Protein AF-A0A9P7C258-F1 (afdb_monomer)

Structure (mmCIF, N/CA/C/O backbone):
data_AF-A0A9P7C258-F1
#
_entry.id   AF-A0A9P7C258-F1
#
loop_
_atom_site.group_PDB
_atom_site.id
_atom_site.type_symbol
_atom_site.label_atom_id
_atom_site.label_alt_id
_atom_site.label_comp_id
_atom_site.label_asym_id
_atom_site.label_entity_id
_atom_site.label_seq_id
_atom_site.pdbx_PDB_ins_code
_atom_site.Cartn_x
_atom_site.Cartn_y
_atom_sit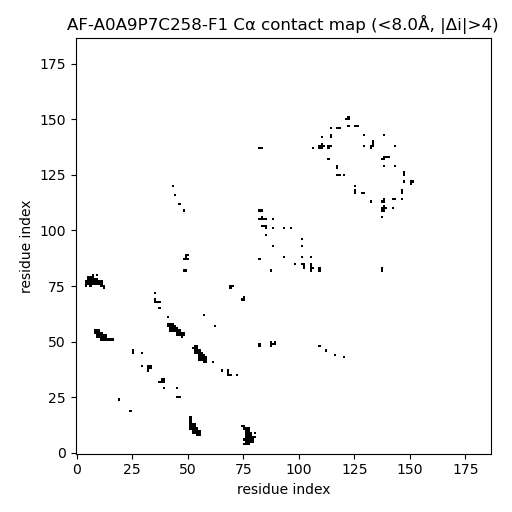e.Cartn_z
_atom_site.occupancy
_atom_site.B_iso_or_equiv
_atom_site.auth_seq_id
_atom_site.auth_comp_id
_atom_site.auth_asym_id
_atom_site.auth_atom_id
_atom_site.pdbx_PDB_model_num
ATOM 1 N N . MET A 1 1 ? -34.837 -8.903 4.091 1.00 41.34 1 MET A N 1
ATOM 2 C CA . MET A 1 1 ? -33.554 -8.199 3.854 1.00 41.34 1 MET A CA 1
ATOM 3 C C . MET A 1 1 ? -32.425 -9.064 4.405 1.00 41.34 1 MET A C 1
ATOM 5 O O . MET A 1 1 ? -32.612 -9.627 5.475 1.00 41.34 1 MET A O 1
ATOM 9 N N . LYS A 1 2 ? -31.303 -9.215 3.689 1.00 29.25 2 LYS A N 1
ATOM 10 C CA . LYS A 1 2 ? -30.081 -9.884 4.178 1.00 29.25 2 LYS A CA 1
ATOM 11 C C . LYS A 1 2 ? -28.865 -9.058 3.723 1.00 29.25 2 LYS A C 1
ATOM 13 O O . LYS A 1 2 ? -28.801 -8.768 2.530 1.00 29.25 2 LYS A O 1
ATOM 18 N N . PRO A 1 3 ? -27.959 -8.638 4.620 1.00 46.78 3 PRO A N 1
ATOM 19 C CA . PRO A 1 3 ? -26.775 -7.860 4.258 1.00 46.78 3 PRO A CA 1
ATOM 20 C C . PRO A 1 3 ? -25.553 -8.755 3.984 1.00 46.78 3 PRO A C 1
ATOM 22 O O . PRO A 1 3 ? -25.492 -9.879 4.476 1.00 46.78 3 PRO A O 1
ATOM 25 N N . GLY A 1 4 ? -24.540 -8.198 3.308 1.00 35.03 4 GLY A N 1
ATOM 26 C CA . GLY A 1 4 ? -23.136 -8.557 3.561 1.00 35.03 4 GLY A CA 1
ATOM 27 C C . GLY A 1 4 ? -22.331 -9.188 2.419 1.00 35.03 4 GLY A C 1
ATOM 28 O O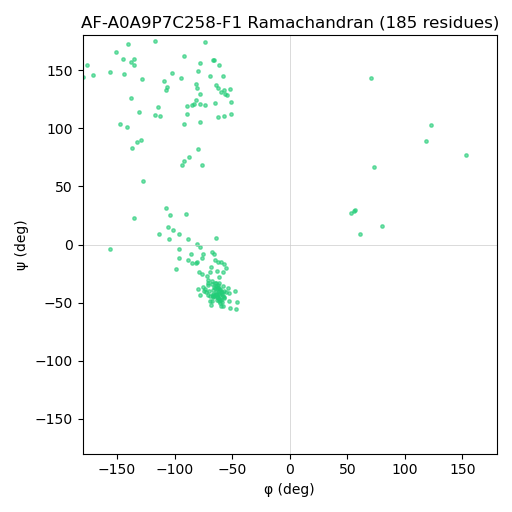 . GLY A 1 4 ? -22.216 -10.407 2.365 1.00 35.03 4 GLY A O 1
ATOM 29 N N . LEU A 1 5 ? -21.683 -8.345 1.601 1.00 24.47 5 LEU A N 1
ATOM 30 C CA . LEU A 1 5 ? -20.220 -8.303 1.360 1.00 24.47 5 LEU A CA 1
ATOM 31 C C . LEU A 1 5 ? -19.891 -7.038 0.519 1.00 24.47 5 LEU A C 1
ATOM 33 O O . LEU A 1 5 ? -20.735 -6.636 -0.278 1.00 24.47 5 LEU A O 1
ATOM 37 N N . LYS A 1 6 ? -18.736 -6.367 0.702 1.00 27.06 6 LYS A N 1
ATOM 38 C CA . LYS A 1 6 ? -18.383 -5.098 -0.007 1.00 27.06 6 LYS A CA 1
ATOM 39 C C . LYS A 1 6 ? -16.881 -4.983 -0.360 1.00 27.06 6 LYS A C 1
ATOM 41 O O . LYS A 1 6 ? -16.093 -5.381 0.479 1.00 27.06 6 LYS A O 1
ATOM 46 N N . ALA A 1 7 ? -16.452 -4.355 -1.475 1.00 23.59 7 ALA A N 1
ATOM 47 C CA . ALA A 1 7 ? -15.321 -4.796 -2.333 1.00 23.59 7 ALA A CA 1
ATOM 48 C C . ALA A 1 7 ? -14.112 -3.868 -2.747 1.00 23.59 7 ALA A C 1
ATOM 50 O O . ALA A 1 7 ? -13.756 -3.814 -3.932 1.00 23.59 7 ALA A O 1
ATOM 51 N N . PHE A 1 8 ? -13.369 -3.228 -1.825 1.00 28.09 8 PHE A N 1
ATOM 52 C CA . PHE A 1 8 ? -12.263 -2.302 -2.176 1.00 28.09 8 PHE A CA 1
ATOM 53 C C . PHE A 1 8 ? -11.015 -3.010 -2.676 1.00 28.09 8 PHE A C 1
ATOM 55 O O . PHE A 1 8 ? -10.789 -4.214 -2.554 1.00 28.09 8 PHE A O 1
ATOM 62 N N . MET A 1 9 ? -10.111 -2.138 -3.093 1.00 35.69 9 MET A N 1
ATOM 63 C CA . MET A 1 9 ? -8.689 -2.378 -3.198 1.00 35.69 9 MET A CA 1
ATOM 64 C C . MET A 1 9 ? -7.987 -2.340 -1.826 1.00 35.69 9 MET A C 1
ATOM 66 O O . MET A 1 9 ? -7.157 -1.474 -1.576 1.00 35.69 9 MET A O 1
ATOM 70 N N . ASN A 1 10 ? -8.259 -3.319 -0.962 1.00 29.16 10 ASN A N 1
ATOM 71 C CA . ASN A 1 10 ? -7.256 -3.808 -0.010 1.00 29.16 10 ASN A CA 1
ATOM 72 C C . ASN A 1 10 ? -7.508 -5.306 0.213 1.00 29.16 10 ASN A C 1
ATOM 74 O O . ASN A 1 10 ? -8.522 -5.707 0.784 1.00 29.16 10 ASN A O 1
ATOM 78 N N . TYR A 1 11 ? -6.675 -6.144 -0.407 1.00 37.19 11 TYR A N 1
ATOM 79 C CA . TYR A 1 11 ? -7.088 -7.483 -0.832 1.00 37.19 11 TYR A CA 1
ATOM 80 C C . TYR A 1 11 ? -6.852 -8.614 0.170 1.00 37.19 11 TYR A C 1
ATOM 82 O O . TYR A 1 11 ? -6.006 -9.482 -0.036 1.00 37.19 11 TYR A O 1
ATOM 90 N N . GLY A 1 12 ? -7.658 -8.610 1.235 1.00 28.81 12 GLY A N 1
ATOM 91 C CA . GLY A 1 12 ? -7.683 -9.616 2.296 1.00 28.81 12 GLY A CA 1
ATOM 92 C C . GLY A 1 12 ? -7.792 -11.068 1.822 1.00 28.81 12 GLY A C 1
ATOM 93 O O . GLY A 1 12 ? -8.848 -11.506 1.377 1.00 28.81 12 GLY A O 1
ATOM 94 N N . ILE A 1 13 ? -6.725 -11.847 2.027 1.00 32.03 13 ILE A N 1
ATOM 95 C CA . ILE A 1 13 ? -6.804 -13.306 2.149 1.00 32.03 13 ILE A CA 1
ATOM 96 C C . ILE A 1 13 ? -6.397 -13.670 3.575 1.00 32.03 13 ILE A C 1
ATOM 98 O O . ILE A 1 13 ? -5.252 -13.455 3.976 1.00 32.03 13 ILE A O 1
ATOM 102 N N . GLU A 1 14 ? -7.325 -14.279 4.310 1.00 31.50 14 GLU A N 1
ATOM 103 C CA . GLU A 1 14 ? -7.074 -14.840 5.633 1.00 31.50 14 GLU A CA 1
ATOM 104 C C . GLU A 1 14 ? -6.036 -15.973 5.540 1.00 31.50 14 GLU A C 1
ATOM 106 O O . GLU A 1 14 ? -6.296 -17.062 5.020 1.00 31.50 14 GLU A O 1
ATOM 111 N N . LEU A 1 15 ? -4.835 -15.723 6.066 1.00 34.19 15 LEU A N 1
ATOM 112 C CA . LEU A 1 15 ? -3.828 -16.748 6.321 1.00 34.19 15 LEU A CA 1
ATOM 113 C C . LEU A 1 15 ? -3.643 -16.889 7.831 1.00 34.19 15 LEU A C 1
ATOM 115 O O . LEU A 1 15 ? -3.078 -16.005 8.472 1.00 34.19 15 LEU A O 1
ATOM 119 N N . LYS A 1 16 ? -4.083 -18.029 8.383 1.00 31.02 16 LYS A N 1
ATOM 120 C CA . LYS A 1 16 ? -3.908 -18.375 9.803 1.00 31.02 16 LYS A CA 1
ATOM 121 C C . LYS A 1 16 ? -2.449 -18.206 10.233 1.00 31.02 16 LYS A C 1
ATOM 123 O O . LYS A 1 16 ? -1.542 -18.817 9.659 1.00 31.02 16 LYS A O 1
ATOM 128 N N . ASN A 1 17 ? -2.241 -17.370 11.245 1.00 36.88 17 ASN A N 1
ATOM 129 C CA . ASN A 1 17 ? -0.932 -16.831 11.577 1.00 36.88 17 ASN A CA 1
ATOM 130 C C . ASN A 1 17 ? -0.143 -17.750 12.531 1.00 36.88 17 ASN A C 1
ATOM 132 O O . ASN A 1 17 ? -0.006 -17.480 13.719 1.00 36.88 17 ASN A O 1
ATOM 136 N N . ASN A 1 18 ? 0.397 -18.852 12.002 1.00 34.56 18 ASN A N 1
ATOM 137 C CA . ASN A 1 18 ? 1.236 -19.788 12.764 1.00 34.56 18 ASN A CA 1
ATOM 138 C C . ASN A 1 18 ? 2.735 -19.449 12.623 1.00 34.56 18 ASN A C 1
ATOM 140 O O . ASN A 1 18 ? 3.478 -20.201 11.987 1.00 34.56 18 ASN A O 1
ATOM 144 N N . GLY A 1 19 ? 3.175 -18.318 13.188 1.00 40.19 19 GLY A N 1
ATOM 145 C CA . GLY A 1 19 ? 4.589 -18.038 13.501 1.00 40.19 19 GLY A CA 1
ATOM 146 C C . GLY A 1 19 ? 5.603 -18.105 12.346 1.00 40.19 19 GLY A C 1
ATOM 147 O O . GLY A 1 19 ? 6.760 -18.459 12.571 1.00 40.19 19 GLY A O 1
ATOM 148 N N . ARG A 1 20 ? 5.205 -17.816 11.098 1.00 47.31 20 ARG A N 1
ATOM 149 C CA . ARG A 1 20 ? 6.116 -17.858 9.933 1.00 47.31 20 ARG A CA 1
ATOM 150 C C . ARG A 1 20 ? 6.698 -16.470 9.635 1.00 47.31 20 ARG A C 1
ATOM 152 O O . ARG A 1 20 ? 5.966 -15.490 9.712 1.00 47.31 20 ARG A O 1
ATOM 159 N N . PRO A 1 21 ? 7.973 -16.361 9.213 1.00 58.31 21 PRO A N 1
ATOM 160 C CA . PRO A 1 21 ? 8.552 -15.075 8.834 1.00 58.31 21 PRO A CA 1
ATOM 161 C C . PRO A 1 21 ? 7.850 -14.487 7.599 1.00 58.31 21 PRO A C 1
ATOM 163 O O . PRO A 1 21 ? 7.615 -15.194 6.613 1.00 58.31 21 PRO A O 1
ATOM 166 N N . LEU A 1 22 ? 7.582 -13.178 7.644 1.00 64.81 22 LEU A N 1
ATOM 167 C CA . LEU A 1 22 ? 6.779 -12.406 6.681 1.00 64.81 22 LEU A CA 1
ATOM 168 C C . LEU A 1 22 ? 7.134 -12.672 5.205 1.00 64.81 22 LEU A C 1
ATOM 170 O O . LEU A 1 22 ? 6.252 -12.821 4.359 1.00 64.81 22 LEU A O 1
ATOM 174 N N . GLN A 1 23 ? 8.423 -12.818 4.890 1.00 66.56 23 GLN A N 1
ATOM 175 C CA . GLN A 1 23 ? 8.902 -13.110 3.535 1.00 66.56 23 GLN A CA 1
ATOM 176 C C . GLN A 1 23 ? 8.351 -14.438 2.978 1.00 66.56 23 GLN A C 1
ATOM 178 O O . GLN A 1 23 ? 7.976 -14.505 1.807 1.00 66.56 23 GLN A O 1
ATOM 183 N N . LYS A 1 24 ? 8.230 -15.486 3.810 1.00 68.50 24 LYS A N 1
ATOM 184 C CA . LYS A 1 24 ? 7.642 -16.775 3.397 1.00 68.50 24 LYS A CA 1
ATOM 185 C C . LYS A 1 24 ? 6.142 -16.640 3.109 1.00 68.50 24 LYS A C 1
ATOM 187 O O . LYS A 1 24 ? 5.639 -17.328 2.224 1.00 68.50 24 LYS A O 1
ATOM 192 N N . MET A 1 25 ? 5.442 -15.740 3.806 1.00 70.94 25 MET A N 1
ATOM 193 C CA . MET A 1 25 ? 4.029 -15.443 3.545 1.00 70.94 25 MET A CA 1
ATOM 194 C C . MET A 1 25 ? 3.851 -14.682 2.226 1.00 70.94 25 MET A C 1
ATOM 196 O O . MET A 1 25 ? 2.989 -15.045 1.435 1.00 70.94 25 MET A O 1
ATOM 200 N N . ILE A 1 26 ? 4.689 -13.680 1.931 1.00 78.69 26 ILE A N 1
ATOM 201 C CA . ILE A 1 26 ? 4.666 -12.957 0.642 1.00 78.69 26 ILE A CA 1
ATOM 202 C C . ILE A 1 26 ? 4.858 -13.922 -0.543 1.00 78.69 26 ILE A C 1
ATOM 204 O O . ILE A 1 26 ? 4.102 -13.859 -1.514 1.00 78.69 26 ILE A O 1
ATOM 208 N N . VAL A 1 27 ? 5.831 -14.836 -0.455 1.00 82.56 27 VAL A N 1
ATOM 209 C CA . VAL A 1 27 ? 6.103 -15.836 -1.506 1.00 82.56 27 VAL A CA 1
ATOM 210 C C . VAL A 1 27 ? 4.916 -16.784 -1.704 1.00 82.56 27 VAL A C 1
ATOM 212 O O . VAL A 1 27 ? 4.479 -16.991 -2.836 1.00 82.56 27 VAL A O 1
ATOM 215 N N . GLU A 1 28 ? 4.355 -17.327 -0.621 1.00 82.94 28 GLU A N 1
ATOM 216 C CA . GLU A 1 28 ? 3.189 -18.219 -0.689 1.00 82.94 28 GLU A CA 1
ATOM 217 C C . GLU A 1 28 ? 1.933 -17.496 -1.209 1.00 82.94 28 GLU A C 1
ATOM 219 O O . GLU A 1 28 ? 1.189 -18.063 -2.007 1.00 82.94 28 GLU A O 1
ATOM 224 N N . THR A 1 29 ? 1.716 -16.230 -0.845 1.00 84.69 29 THR A N 1
ATOM 225 C CA . THR A 1 29 ? 0.599 -15.422 -1.361 1.00 84.69 29 THR A CA 1
ATOM 226 C C . THR A 1 29 ? 0.749 -15.144 -2.852 1.00 84.69 29 THR A C 1
ATOM 228 O O . THR A 1 29 ? -0.199 -15.376 -3.602 1.00 84.69 29 THR A O 1
ATOM 231 N N . ARG A 1 30 ? 1.946 -14.762 -3.329 1.00 86.62 30 ARG A N 1
ATOM 232 C CA . ARG A 1 30 ? 2.209 -14.645 -4.775 1.00 86.62 30 ARG A CA 1
ATOM 233 C C . ARG A 1 30 ? 1.957 -15.977 -5.491 1.00 86.62 30 ARG A C 1
ATOM 235 O O . ARG A 1 30 ? 1.242 -15.981 -6.486 1.00 86.62 30 ARG A O 1
ATOM 242 N N . ARG A 1 31 ? 2.423 -17.108 -4.942 1.00 86.44 31 ARG A N 1
ATOM 243 C CA . ARG A 1 31 ? 2.177 -18.459 -5.489 1.00 86.44 31 ARG A CA 1
ATOM 244 C C . ARG A 1 31 ? 0.687 -18.814 -5.564 1.00 86.44 31 ARG A C 1
ATOM 246 O O . ARG A 1 31 ? 0.253 -19.416 -6.545 1.00 86.44 31 ARG A O 1
ATOM 253 N N . ARG A 1 32 ? -0.106 -18.466 -4.545 1.00 87.06 32 ARG A N 1
ATOM 254 C CA . ARG A 1 32 ? -1.567 -18.673 -4.544 1.00 87.06 32 ARG A CA 1
ATOM 255 C C . ARG A 1 32 ? -2.251 -17.825 -5.605 1.00 87.06 32 ARG A C 1
ATOM 257 O O . ARG A 1 32 ? -3.064 -18.360 -6.347 1.00 87.06 32 ARG A O 1
ATOM 264 N N . LEU A 1 33 ? -1.873 -16.555 -5.727 1.00 86.00 33 LEU A N 1
ATOM 265 C CA . LEU A 1 33 ? -2.389 -15.660 -6.761 1.00 86.00 33 LEU A CA 1
ATOM 266 C C . LEU A 1 33 ? -2.058 -16.191 -8.170 1.00 86.00 33 LEU A C 1
ATOM 268 O O . LEU A 1 33 ? -2.963 -16.279 -8.997 1.00 86.00 33 LEU A O 1
ATOM 272 N N . SER A 1 34 ? -0.838 -16.686 -8.422 1.00 88.50 34 SER A N 1
ATOM 273 C CA . SER A 1 34 ? -0.498 -17.352 -9.696 1.00 88.50 34 SER A CA 1
ATOM 274 C C . SER A 1 34 ? -1.412 -18.549 -9.998 1.00 88.50 34 SER A C 1
ATOM 276 O O . SER A 1 34 ? -1.845 -18.723 -11.133 1.00 88.50 34 SER A O 1
ATOM 278 N N . ARG A 1 35 ? -1.758 -19.363 -8.987 1.00 88.06 35 ARG A N 1
ATOM 279 C CA . ARG A 1 35 ? -2.684 -20.508 -9.139 1.00 88.06 35 ARG A CA 1
ATOM 280 C C . ARG A 1 35 ? -4.132 -20.101 -9.429 1.00 88.06 35 ARG A C 1
ATOM 282 O O . ARG A 1 35 ? -4.887 -20.934 -9.917 1.00 88.06 35 ARG A O 1
ATOM 289 N N . LEU A 1 36 ? -4.510 -18.857 -9.141 1.00 86.19 36 LEU A N 1
ATOM 290 C CA . LEU A 1 36 ? -5.804 -18.269 -9.504 1.00 86.19 36 LEU A CA 1
ATOM 291 C C . LEU A 1 36 ? -5.788 -17.624 -10.902 1.00 86.19 36 LEU A C 1
ATOM 293 O O . LEU A 1 36 ? -6.770 -17.001 -11.292 1.00 86.19 36 LEU A O 1
ATOM 297 N N . GLY A 1 37 ? -4.683 -17.738 -11.648 1.00 87.00 37 GLY A N 1
ATOM 298 C CA . GLY A 1 37 ? -4.504 -17.075 -12.941 1.00 87.00 37 GLY A CA 1
ATOM 299 C C . GLY A 1 37 ? -4.110 -15.599 -12.834 1.00 87.00 37 GLY A C 1
ATOM 300 O O . GLY A 1 37 ? -4.226 -14.873 -13.816 1.00 87.00 37 GLY A O 1
ATOM 301 N N . VAL A 1 38 ? -3.658 -15.131 -11.663 1.00 87.44 38 VAL A N 1
ATOM 302 C CA . VAL A 1 38 ? -3.183 -13.751 -11.499 1.00 87.44 38 VAL A CA 1
ATOM 303 C C . VAL A 1 38 ? -1.728 -13.633 -11.945 1.00 87.44 38 VAL A C 1
ATOM 305 O O . VAL A 1 38 ? -0.825 -14.237 -11.359 1.00 87.44 38 VAL A O 1
ATOM 308 N N . ASP A 1 39 ? -1.495 -12.769 -12.928 1.00 84.31 39 ASP A N 1
ATOM 309 C CA . ASP A 1 39 ? -0.166 -12.400 -13.406 1.00 84.31 39 ASP A CA 1
ATOM 310 C C . ASP A 1 39 ? 0.717 -11.825 -12.284 1.00 84.31 39 ASP A C 1
ATOM 312 O O . ASP A 1 39 ? 0.528 -10.700 -11.817 1.00 84.31 39 ASP A O 1
ATOM 316 N N . SER A 1 40 ? 1.749 -12.565 -11.869 1.00 81.69 40 SER A N 1
ATOM 317 C CA . SER A 1 40 ? 2.629 -12.148 -10.763 1.00 81.69 40 SER A CA 1
ATOM 318 C C . SER A 1 40 ? 3.410 -10.858 -11.035 1.00 81.69 40 SER A C 1
ATOM 320 O O . SER A 1 40 ? 3.804 -10.176 -10.091 1.00 81.69 40 SER A O 1
ATOM 322 N N . TRP A 1 41 ? 3.606 -10.513 -12.309 1.00 83.19 41 TRP A N 1
ATOM 323 C CA . TRP A 1 41 ? 4.249 -9.283 -12.776 1.00 83.19 41 TRP A CA 1
ATOM 324 C C . TRP A 1 41 ? 3.305 -8.067 -12.786 1.00 83.19 41 TRP A C 1
ATOM 326 O O . TRP A 1 41 ? 3.777 -6.934 -12.802 1.00 83.19 41 TRP A O 1
ATOM 336 N N . ARG A 1 42 ? 1.979 -8.273 -12.709 1.00 84.62 42 ARG A N 1
ATOM 337 C CA . ARG A 1 42 ? 0.988 -7.200 -12.491 1.00 84.62 42 ARG A CA 1
ATOM 338 C C . ARG A 1 42 ? 0.876 -6.787 -11.016 1.00 84.62 42 ARG A C 1
ATOM 340 O O . ARG A 1 42 ? 0.309 -5.732 -10.729 1.00 84.62 42 ARG A O 1
ATOM 347 N N . ILE A 1 43 ? 1.413 -7.603 -10.101 1.00 86.38 43 ILE A N 1
ATOM 348 C CA . ILE A 1 43 ? 1.461 -7.351 -8.655 1.00 86.38 43 ILE A CA 1
ATOM 349 C C . ILE A 1 43 ? 2.768 -6.636 -8.302 1.00 86.38 43 ILE A C 1
ATOM 351 O O . ILE A 1 43 ? 3.835 -7.258 -8.221 1.00 86.38 43 ILE A O 1
ATOM 355 N N . LEU A 1 44 ? 2.659 -5.334 -8.052 1.00 84.69 44 LEU A N 1
ATOM 356 C CA . LEU A 1 44 ? 3.762 -4.440 -7.711 1.00 84.69 44 LEU A CA 1
ATOM 357 C C . LEU A 1 44 ? 4.332 -4.759 -6.323 1.00 84.69 44 LEU A C 1
ATOM 359 O O . LEU A 1 44 ? 5.525 -5.025 -6.204 1.00 84.69 44 LEU A O 1
ATOM 363 N N . ASP A 1 45 ? 3.482 -4.835 -5.299 1.00 84.94 45 ASP A N 1
ATOM 364 C CA . ASP A 1 45 ? 3.868 -5.223 -3.936 1.00 84.94 45 ASP A CA 1
ATOM 365 C C . ASP A 1 45 ? 2.753 -6.027 -3.245 1.00 84.94 45 ASP A C 1
ATOM 367 O O . ASP A 1 45 ? 1.594 -6.006 -3.671 1.00 84.94 45 ASP A O 1
ATOM 371 N N . VAL A 1 46 ? 3.131 -6.770 -2.202 1.00 85.44 46 VAL A N 1
ATOM 372 C CA . VAL A 1 46 ? 2.219 -7.528 -1.337 1.00 85.44 46 VAL A CA 1
ATOM 373 C C . VAL A 1 46 ? 2.565 -7.196 0.108 1.00 85.44 46 VAL A C 1
ATOM 375 O O . VAL A 1 46 ? 3.638 -7.571 0.588 1.00 85.44 46 VAL A O 1
ATOM 378 N N . CYS A 1 47 ? 1.646 -6.539 0.806 1.00 80.12 47 CYS A N 1
ATOM 379 C CA . CYS A 1 47 ? 1.783 -6.175 2.212 1.00 80.12 47 CYS A CA 1
ATOM 380 C C . CYS A 1 47 ? 0.714 -6.873 3.073 1.00 80.12 47 CYS A C 1
ATOM 382 O O . CYS A 1 47 ? -0.154 -7.580 2.562 1.00 80.12 47 CYS A O 1
ATOM 384 N N . TYR A 1 48 ? 0.800 -6.706 4.392 1.00 79.50 48 TYR A N 1
ATOM 385 C CA . TYR A 1 48 ? -0.163 -7.234 5.364 1.00 79.50 48 TYR A CA 1
ATOM 386 C C . TYR A 1 48 ? -0.512 -6.095 6.330 1.00 79.50 48 TYR A C 1
ATOM 388 O O . TYR A 1 48 ? 0.218 -5.893 7.304 1.00 79.50 48 TYR A O 1
ATOM 396 N N . PRO A 1 49 ? -1.531 -5.268 6.021 1.00 74.50 49 PRO A N 1
ATOM 397 C CA . PRO A 1 49 ? -1.801 -4.060 6.796 1.00 74.50 49 PRO A CA 1
ATOM 398 C C . PRO A 1 49 ? -2.373 -4.366 8.190 1.00 74.50 49 PRO A C 1
ATOM 400 O O . PRO A 1 49 ? -2.016 -3.685 9.151 1.00 74.50 49 PRO A O 1
ATOM 403 N N . ALA A 1 50 ? -3.181 -5.423 8.311 1.00 75.75 50 ALA A N 1
ATOM 404 C CA . ALA A 1 50 ? -3.825 -5.868 9.547 1.00 75.75 50 ALA A CA 1
ATOM 405 C C . ALA A 1 50 ? -3.824 -7.401 9.662 1.00 75.75 50 ALA A C 1
ATOM 407 O O . ALA A 1 50 ? -3.476 -8.114 8.715 1.00 75.75 50 ALA A O 1
ATOM 408 N N . HIS A 1 51 ? -4.241 -7.929 10.816 1.00 71.12 51 HIS A N 1
ATOM 409 C CA . HIS A 1 51 ? -4.390 -9.372 10.999 1.00 71.12 51 HIS A CA 1
ATOM 410 C C . HIS A 1 51 ? -5.396 -9.953 9.992 1.00 71.12 51 HIS A C 1
ATOM 412 O O . HIS A 1 51 ? -6.502 -9.446 9.845 1.00 71.12 51 HIS A O 1
ATOM 418 N N . SER A 1 52 ? -5.018 -11.038 9.306 1.00 73.88 52 SER A N 1
ATOM 419 C CA . SER A 1 52 ? -5.822 -11.688 8.251 1.00 73.88 52 SER A CA 1
ATOM 420 C C . SER A 1 52 ? -6.154 -10.823 7.022 1.00 73.88 52 SER A C 1
ATOM 422 O O . SER A 1 52 ? -6.893 -11.272 6.147 1.00 73.88 52 SER A O 1
ATOM 424 N N . VAL A 1 53 ? -5.558 -9.631 6.900 1.00 75.62 53 VAL A N 1
ATOM 425 C CA . VAL A 1 53 ? -5.663 -8.777 5.713 1.00 75.62 53 VAL A CA 1
ATOM 426 C C . VAL A 1 53 ? -4.342 -8.804 4.946 1.00 75.62 53 VAL A C 1
ATOM 428 O O . VAL A 1 53 ? -3.254 -8.694 5.509 1.00 75.62 53 VAL A O 1
ATOM 431 N N . VAL A 1 54 ? -4.454 -8.938 3.632 1.00 81.69 54 VAL A N 1
ATOM 432 C CA . VAL A 1 54 ? -3.385 -8.792 2.647 1.00 81.69 54 VAL A CA 1
ATOM 433 C C . VAL A 1 54 ? -3.672 -7.492 1.901 1.00 81.69 54 VAL A C 1
ATOM 435 O O . VAL A 1 54 ? -4.824 -7.188 1.613 1.00 81.69 54 VAL A O 1
ATOM 438 N N . GLY A 1 55 ? -2.643 -6.716 1.584 1.00 83.12 55 GLY A N 1
ATOM 439 C CA . GLY A 1 55 ? -2.737 -5.598 0.653 1.00 83.12 55 GLY A CA 1
ATOM 440 C C . GLY A 1 55 ? -2.033 -5.957 -0.646 1.00 83.12 55 GLY A C 1
ATOM 441 O O . GLY A 1 55 ? -0.919 -6.481 -0.627 1.00 83.12 55 GLY A O 1
ATOM 442 N N . LEU A 1 56 ? -2.688 -5.698 -1.780 1.00 86.25 56 LEU A N 1
ATOM 443 C CA . LEU A 1 56 ? -2.130 -5.930 -3.112 1.00 86.25 56 LEU A CA 1
ATOM 444 C C . LEU A 1 56 ? -2.008 -4.597 -3.839 1.00 86.25 56 LEU A C 1
ATOM 446 O O . LEU A 1 56 ? -3.013 -4.002 -4.226 1.00 86.25 56 LEU A O 1
ATOM 450 N N . LEU A 1 57 ? -0.773 -4.159 -4.069 1.00 85.94 57 LEU A N 1
ATOM 451 C CA . LEU A 1 57 ? -0.504 -3.026 -4.941 1.00 85.94 57 LEU A CA 1
ATOM 452 C C . LEU A 1 57 ? -0.439 -3.535 -6.385 1.00 85.94 57 LEU A C 1
ATOM 454 O O . LEU A 1 57 ? 0.382 -4.392 -6.714 1.00 85.94 57 LEU A O 1
ATOM 458 N N . VAL A 1 58 ? -1.310 -3.022 -7.254 1.00 87.12 58 VAL A N 1
ATOM 459 C CA . VAL A 1 58 ? -1.444 -3.461 -8.653 1.00 87.12 58 VAL A CA 1
ATOM 460 C C . VAL A 1 58 ? -1.619 -2.273 -9.591 1.00 87.12 58 VAL A C 1
ATOM 462 O O . VAL A 1 58 ? -2.081 -1.208 -9.184 1.00 87.12 58 VAL A O 1
ATOM 465 N N . HIS A 1 59 ? -1.291 -2.455 -10.870 1.00 79.12 59 HIS A N 1
ATOM 466 C CA . HIS A 1 59 ? -1.591 -1.445 -11.885 1.00 79.12 59 HIS A CA 1
ATOM 467 C C . HIS A 1 59 ? -3.104 -1.219 -12.024 1.00 79.12 59 HIS A C 1
ATOM 469 O O . HIS A 1 59 ? -3.866 -2.177 -12.163 1.00 79.12 59 HIS A O 1
ATOM 475 N N . LEU A 1 60 ? -3.529 0.049 -12.085 1.00 79.62 60 LEU A N 1
ATOM 476 C CA . LEU A 1 60 ? -4.940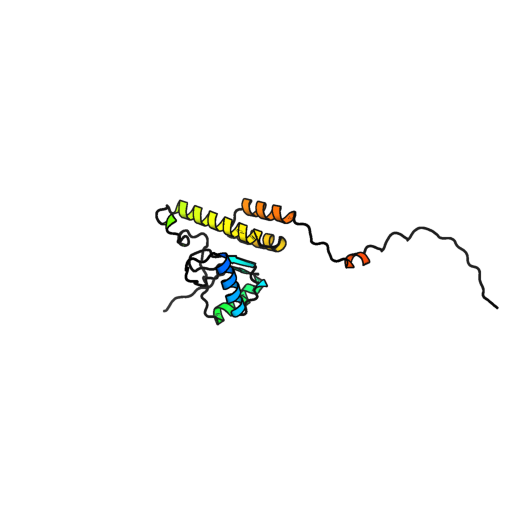 0.449 -12.182 1.00 79.62 60 LEU A CA 1
ATOM 477 C C . LEU A 1 60 ? -5.687 -0.244 -13.337 1.00 79.62 60 LEU A C 1
ATOM 479 O O . LEU A 1 60 ? -6.793 -0.737 -13.143 1.00 79.62 60 LEU A O 1
ATOM 483 N N . GLN A 1 61 ? -5.053 -0.361 -14.508 1.00 81.12 61 GLN A N 1
ATOM 484 C CA . GLN A 1 61 ? -5.608 -1.047 -15.686 1.00 81.12 61 GLN A CA 1
ATOM 485 C C . GLN A 1 61 ? -5.901 -2.540 -15.446 1.00 81.12 61 GLN A C 1
ATOM 487 O O . GLN A 1 61 ? -6.783 -3.105 -16.082 1.00 81.12 61 GLN A O 1
ATOM 492 N N . TYR A 1 62 ? -5.173 -3.186 -14.531 1.00 85.69 62 TYR A N 1
ATOM 493 C CA . TYR A 1 62 ? -5.349 -4.602 -14.206 1.00 85.69 62 TYR A CA 1
ATOM 494 C C . TYR A 1 62 ? -6.393 -4.837 -13.101 1.00 85.69 62 TYR A C 1
ATOM 496 O O . TYR A 1 62 ? -6.858 -5.966 -12.937 1.00 85.69 62 TYR A O 1
ATOM 504 N N . LYS A 1 63 ? -6.820 -3.784 -12.378 1.00 84.81 63 LYS A N 1
ATOM 505 C CA . LYS A 1 63 ? -7.844 -3.872 -11.320 1.00 84.81 63 LYS A CA 1
ATOM 506 C C . LYS A 1 63 ? -9.069 -4.688 -11.767 1.00 84.81 63 LYS A C 1
ATOM 508 O O . LYS A 1 63 ? -9.353 -5.665 -11.082 1.00 84.81 63 LYS A O 1
ATOM 513 N N . PRO A 1 64 ? -9.770 -4.390 -12.883 1.00 87.00 64 PRO A N 1
ATOM 514 C CA . PRO A 1 64 ? -11.025 -5.081 -13.208 1.00 87.00 64 PRO A CA 1
ATOM 515 C C . PRO A 1 64 ? -10.836 -6.584 -13.465 1.00 87.00 64 PRO A C 1
A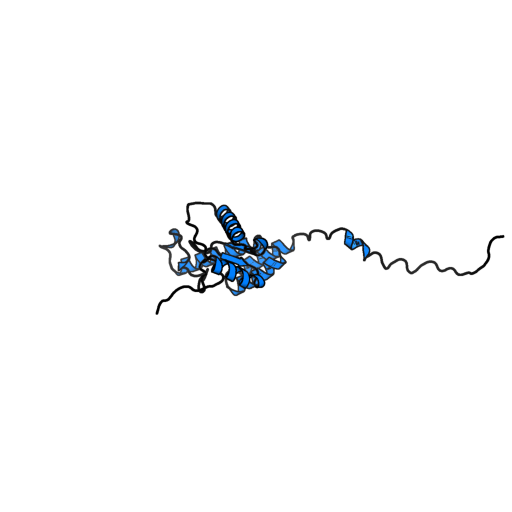TOM 517 O O . PRO A 1 64 ? -11.666 -7.396 -13.055 1.00 87.00 64 PRO A O 1
ATOM 520 N N . ALA A 1 65 ? -9.714 -6.963 -14.085 1.00 89.69 65 ALA A N 1
ATOM 521 C CA . ALA A 1 65 ? -9.357 -8.360 -14.313 1.00 89.69 65 ALA A CA 1
ATOM 522 C C . ALA A 1 65 ? -9.072 -9.092 -12.991 1.00 89.69 65 ALA A C 1
ATOM 524 O O . ALA A 1 65 ? -9.598 -10.181 -12.773 1.00 89.69 65 ALA A O 1
ATOM 525 N N . LEU A 1 66 ? -8.314 -8.472 -12.076 1.00 87.50 66 LEU A N 1
ATOM 526 C CA . LEU A 1 66 ? -8.069 -9.031 -10.745 1.00 87.50 66 LEU A CA 1
ATOM 527 C C . LEU A 1 66 ? -9.367 -9.203 -9.944 1.00 87.50 66 LEU A C 1
ATOM 529 O O . LEU A 1 66 ? -9.579 -10.280 -9.394 1.00 87.50 66 LEU A O 1
ATOM 533 N N . LEU A 1 67 ? -10.240 -8.185 -9.915 1.00 87.88 67 LEU A N 1
ATOM 534 C CA . LEU A 1 67 ? -11.551 -8.269 -9.254 1.00 87.88 67 LEU A CA 1
ATOM 535 C C . LEU A 1 67 ? -12.332 -9.492 -9.761 1.00 87.88 67 LEU A C 1
ATOM 537 O O . LEU A 1 67 ? -12.768 -10.322 -8.968 1.00 87.88 67 LEU A O 1
ATOM 541 N N . SER A 1 68 ? -12.401 -9.654 -11.086 1.00 89.81 68 SER A N 1
ATOM 542 C CA . SER A 1 68 ? -13.103 -10.764 -11.743 1.00 89.81 68 SER A CA 1
ATOM 543 C C . SER A 1 68 ? -12.520 -12.143 -11.398 1.00 89.81 68 SER A C 1
ATOM 545 O O . SER A 1 68 ? -13.254 -13.127 -11.327 1.00 89.81 68 SER A O 1
ATOM 547 N N . LEU A 1 69 ? -11.198 -12.255 -11.211 1.00 89.69 69 LEU A N 1
ATOM 548 C CA . LEU A 1 69 ? -10.547 -13.511 -10.810 1.00 89.69 69 LEU A CA 1
ATOM 549 C C . LEU A 1 69 ? -10.834 -13.858 -9.344 1.00 89.69 69 LEU A C 1
ATOM 551 O O . LEU A 1 69 ? -11.095 -15.018 -9.027 1.00 89.69 69 LEU A O 1
ATOM 555 N N . LEU A 1 70 ? -10.816 -12.861 -8.459 1.00 87.25 70 LEU A N 1
ATOM 556 C CA . LEU A 1 70 ? -11.085 -13.046 -7.032 1.00 87.25 70 LEU A CA 1
ATOM 557 C C . LEU A 1 70 ? -12.564 -13.370 -6.775 1.00 87.25 70 LEU A C 1
ATOM 559 O O . LEU A 1 70 ? -12.855 -14.292 -6.015 1.00 87.25 70 LEU A O 1
ATOM 563 N N . GLU A 1 71 ? -13.483 -12.721 -7.493 1.00 88.38 71 GLU A N 1
ATOM 564 C CA . GLU A 1 71 ? -14.915 -13.039 -7.479 1.00 88.38 71 GLU A CA 1
ATOM 565 C C . GLU A 1 71 ? -15.183 -14.485 -7.933 1.00 88.38 71 GLU A C 1
ATOM 567 O O . GLU A 1 71 ? -15.848 -15.245 -7.227 1.00 88.38 71 GLU A O 1
ATOM 572 N N . LYS A 1 72 ? -14.588 -14.921 -9.056 1.00 90.31 72 LYS A N 1
ATOM 573 C CA . LYS A 1 72 ? -14.662 -16.322 -9.525 1.00 90.31 72 LYS A CA 1
ATOM 574 C C . LYS A 1 72 ? -14.121 -17.316 -8.495 1.00 90.31 72 LYS A C 1
ATOM 576 O O . LYS A 1 72 ? -14.659 -18.413 -8.357 1.00 90.31 72 LYS A O 1
ATOM 581 N N . ALA A 1 73 ? -13.081 -16.929 -7.759 1.00 84.31 73 ALA A N 1
ATOM 582 C CA . ALA A 1 73 ? -12.506 -17.712 -6.670 1.00 84.31 73 ALA A CA 1
ATOM 583 C C . ALA A 1 73 ? -13.315 -17.645 -5.356 1.00 84.31 73 ALA A C 1
ATOM 585 O O . ALA A 1 73 ? -12.942 -18.310 -4.389 1.00 84.31 73 ALA A O 1
ATOM 586 N N . LYS A 1 74 ? -14.409 -16.866 -5.311 1.00 86.19 74 LYS A N 1
ATOM 587 C CA . LYS A 1 74 ? -15.210 -16.554 -4.111 1.00 86.19 74 LYS A CA 1
ATOM 588 C C . LYS A 1 74 ? -14.381 -15.947 -2.972 1.00 86.19 74 LYS A C 1
ATOM 590 O O . LYS A 1 74 ? -14.701 -16.132 -1.799 1.00 86.19 74 LYS A O 1
ATOM 595 N N . ILE A 1 75 ? -13.304 -15.245 -3.316 1.00 82.44 75 ILE A N 1
ATOM 596 C CA . ILE A 1 75 ? -12.439 -14.572 -2.351 1.00 82.44 75 ILE A CA 1
ATOM 597 C C . ILE A 1 75 ? -13.097 -13.241 -1.980 1.00 82.44 75 ILE A C 1
ATOM 599 O O . ILE A 1 75 ? -13.397 -12.453 -2.880 1.00 82.44 75 ILE A O 1
ATOM 603 N N . PRO A 1 76 ? -13.342 -12.982 -0.683 1.00 78.06 76 PRO A N 1
ATOM 604 C CA . PRO A 1 76 ? -13.892 -11.717 -0.249 1.00 78.06 76 PRO A CA 1
ATOM 605 C C . PRO A 1 76 ? -12.912 -10.570 -0.493 1.00 78.06 76 PRO A C 1
ATOM 607 O O . PRO A 1 76 ? -11.700 -10.706 -0.636 1.00 78.06 76 PRO A O 1
ATOM 610 N N . THR A 1 77 ? -13.517 -9.408 -0.544 1.00 78.25 77 THR A N 1
ATOM 611 C CA . THR A 1 77 ? -13.024 -8.120 -1.022 1.00 78.25 77 THR A CA 1
ATOM 612 C C . THR A 1 77 ? -13.472 -7.101 0.060 1.00 78.25 77 THR A C 1
ATOM 614 O O . THR A 1 77 ? -14.448 -7.434 0.733 1.00 78.25 77 THR A O 1
ATOM 617 N N . LEU A 1 78 ? -12.851 -5.925 0.295 1.00 77.62 78 LEU A N 1
ATOM 618 C CA . LEU A 1 78 ? -13.143 -5.101 1.513 1.00 77.62 78 LEU A CA 1
ATOM 619 C C . LEU A 1 78 ? -13.295 -3.562 1.299 1.00 77.62 78 LEU A C 1
ATOM 621 O O . LEU A 1 78 ? -12.326 -2.859 1.549 1.00 77.62 78 LEU A O 1
ATOM 625 N N . ASP A 1 79 ? -14.477 -3.024 0.891 1.00 72.81 79 ASP A N 1
ATOM 626 C CA . ASP A 1 79 ? -14.744 -1.607 0.405 1.00 72.81 79 ASP A CA 1
ATOM 627 C C . ASP A 1 79 ? -14.365 -0.465 1.352 1.00 72.81 79 ASP A C 1
ATOM 629 O O . ASP A 1 79 ? -14.312 0.692 0.947 1.00 72.81 79 ASP A O 1
ATOM 633 N N . THR A 1 80 ? -14.158 -0.778 2.620 1.00 77.88 80 THR A N 1
ATOM 634 C CA . THR A 1 80 ? -14.081 0.212 3.695 1.00 77.88 80 THR A CA 1
ATOM 635 C C . THR A 1 80 ? -12.916 -0.077 4.633 1.00 77.88 80 THR A C 1
ATOM 637 O O . THR A 1 80 ? -12.966 0.291 5.801 1.00 77.88 80 THR A O 1
ATOM 640 N N . PHE A 1 81 ? -11.899 -0.801 4.155 1.00 80.94 81 PHE A N 1
ATOM 641 C CA . PHE A 1 81 ? -10.687 -1.032 4.930 1.00 80.94 81 PHE A CA 1
ATOM 642 C C . PHE A 1 81 ? -9.793 0.212 4.879 1.00 80.94 81 PHE A C 1
ATOM 644 O O . PHE A 1 81 ? -9.133 0.464 3.868 1.00 80.94 81 PHE A O 1
ATOM 651 N N . ASP A 1 82 ? -9.764 0.958 5.981 1.00 82.88 82 ASP A N 1
ATOM 652 C CA . ASP A 1 82 ? -8.821 2.051 6.202 1.00 82.88 82 ASP A CA 1
ATOM 653 C C . ASP A 1 82 ? -7.539 1.516 6.878 1.00 82.88 82 ASP A C 1
ATOM 655 O O . ASP A 1 82 ? -7.589 1.081 8.031 1.00 82.88 82 ASP A O 1
ATOM 659 N N . PRO A 1 83 ? -6.375 1.514 6.200 1.00 78.44 83 PRO A N 1
ATOM 660 C CA . PRO A 1 83 ? -5.114 1.066 6.795 1.00 78.44 83 PRO A CA 1
ATOM 661 C C . PRO A 1 83 ? -4.614 1.941 7.958 1.00 78.44 83 PRO A C 1
ATOM 663 O O . PRO A 1 83 ? -3.705 1.494 8.658 1.00 78.44 83 PRO A O 1
ATOM 666 N N . LEU A 1 84 ? -5.169 3.143 8.162 1.00 83.88 84 LEU A N 1
ATOM 667 C CA . LEU A 1 84 ? -4.822 4.062 9.252 1.00 83.88 84 LEU A CA 1
ATOM 668 C C . LEU A 1 84 ? -5.765 3.955 10.465 1.00 83.88 84 LEU A C 1
ATOM 670 O O . LEU A 1 84 ? -5.517 4.603 11.480 1.00 83.88 84 LEU A O 1
ATOM 674 N N . ASP A 1 85 ? -6.814 3.128 10.403 1.00 85.44 85 ASP A N 1
ATOM 675 C CA . ASP A 1 85 ? -7.726 2.910 11.533 1.00 85.44 85 ASP A CA 1
ATOM 676 C C . ASP A 1 85 ? -6.982 2.241 12.717 1.00 85.44 85 ASP A C 1
ATOM 678 O O . ASP A 1 85 ? -6.454 1.130 12.564 1.00 85.44 85 ASP A O 1
ATOM 682 N N . PRO A 1 86 ? -6.948 2.848 13.924 1.00 81.12 86 PRO A N 1
ATOM 683 C CA . PRO A 1 86 ? -6.299 2.263 15.099 1.00 81.12 86 PRO A CA 1
ATOM 684 C C . PRO A 1 86 ? -6.920 0.931 15.562 1.00 81.12 86 PRO A C 1
ATOM 686 O O . PRO A 1 86 ? -6.281 0.206 16.334 1.00 81.12 86 PRO A O 1
ATOM 689 N N . ALA A 1 87 ? -8.122 0.561 15.103 1.00 80.69 87 ALA A N 1
ATOM 690 C CA . ALA A 1 87 ? -8.713 -0.762 15.323 1.00 80.69 87 ALA A CA 1
ATOM 691 C C . ALA A 1 87 ? -7.991 -1.881 14.545 1.00 80.69 87 ALA A C 1
ATOM 693 O O . ALA A 1 87 ? -8.002 -3.035 14.974 1.00 80.69 87 ALA A O 1
ATOM 694 N N . ASN A 1 88 ? -7.301 -1.556 13.445 1.00 78.69 88 ASN A N 1
ATOM 695 C CA . ASN A 1 88 ? -6.532 -2.523 12.654 1.00 78.69 88 ASN A CA 1
ATOM 696 C C . ASN A 1 88 ? -5.195 -2.929 13.305 1.00 78.69 88 ASN A C 1
ATOM 698 O O . ASN A 1 88 ? -4.572 -3.917 12.895 1.00 78.69 88 ASN A O 1
ATOM 702 N N . LEU A 1 89 ? -4.766 -2.211 14.351 1.00 78.94 89 LEU A N 1
ATOM 703 C CA . LEU A 1 89 ? -3.600 -2.547 15.165 1.00 78.94 89 LEU A CA 1
ATOM 704 C C . LEU A 1 89 ? -3.949 -3.653 16.180 1.00 78.94 89 LEU A C 1
ATOM 706 O O . LEU A 1 89 ? -4.246 -3.393 17.343 1.00 78.94 89 LEU A O 1
ATOM 710 N N . ALA A 1 90 ? -3.919 -4.902 15.714 1.00 73.69 90 ALA A N 1
ATOM 711 C CA . ALA A 1 90 ? -4.255 -6.105 16.488 1.00 73.69 90 ALA A CA 1
ATOM 712 C C . ALA A 1 90 ? -3.050 -6.751 17.217 1.00 73.69 90 ALA A C 1
ATOM 714 O O . ALA A 1 90 ? -3.027 -7.965 17.422 1.00 73.69 90 ALA A O 1
ATOM 715 N N . ASP A 1 91 ? -2.014 -5.971 17.541 1.00 76.00 91 ASP A N 1
ATOM 716 C CA . ASP A 1 91 ? -0.878 -6.428 18.353 1.00 76.00 91 ASP A CA 1
ATOM 717 C C . ASP A 1 91 ? -1.196 -6.171 19.842 1.00 76.00 91 ASP A C 1
ATOM 719 O O . ASP A 1 91 ? -1.366 -5.002 20.209 1.00 76.00 91 ASP A O 1
ATOM 723 N N . PRO A 1 92 ? -1.243 -7.213 20.705 1.00 76.56 92 PRO A N 1
ATOM 724 C CA . PRO A 1 92 ? -1.596 -7.082 22.122 1.00 76.56 92 PRO A CA 1
ATOM 725 C C . PRO A 1 92 ? -0.751 -6.078 22.912 1.00 76.56 92 PRO A C 1
ATOM 727 O O . PRO A 1 92 ? -1.183 -5.584 23.953 1.00 76.56 92 PRO A O 1
ATOM 730 N N . LYS A 1 93 ? 0.446 -5.729 22.420 1.00 78.75 93 LYS A N 1
ATOM 731 C CA . LYS A 1 93 ? 1.284 -4.672 22.999 1.00 78.75 93 LYS A CA 1
ATOM 732 C C . LYS A 1 93 ? 0.581 -3.305 23.051 1.00 78.75 93 LYS A C 1
ATOM 734 O O . LYS A 1 93 ? 0.956 -2.468 23.868 1.00 78.75 93 LYS A O 1
ATOM 739 N N . PHE A 1 94 ? -0.416 -3.073 22.197 1.00 76.06 94 PHE A N 1
ATOM 740 C CA . PHE A 1 94 ? -1.136 -1.804 22.087 1.00 76.06 94 PHE A CA 1
ATOM 741 C C . PHE A 1 94 ? -2.546 -1.836 22.703 1.00 76.06 94 PHE A C 1
ATOM 743 O O . PHE A 1 94 ? -3.274 -0.848 22.605 1.00 76.06 94 PHE A O 1
ATOM 750 N N . ASP A 1 95 ? -2.954 -2.928 23.355 1.00 76.50 95 ASP A N 1
ATOM 751 C CA . ASP A 1 95 ? -4.299 -3.048 23.946 1.00 76.50 95 ASP A CA 1
ATOM 752 C C . ASP A 1 95 ? -4.492 -2.171 25.193 1.00 76.50 95 ASP A C 1
ATOM 754 O O . ASP A 1 95 ? -5.603 -1.725 25.469 1.00 76.50 95 ASP A O 1
ATOM 758 N N . SER A 1 96 ? -3.412 -1.865 25.919 1.00 80.62 96 SER A N 1
ATOM 759 C CA . SER A 1 96 ? -3.412 -0.963 27.082 1.00 80.62 96 SER A CA 1
ATOM 760 C C . SER A 1 96 ? -2.998 0.480 26.753 1.00 80.62 96 SER A C 1
ATOM 762 O O . SER A 1 96 ? -2.713 1.254 27.664 1.00 80.62 96 SER A O 1
ATOM 764 N N . VAL A 1 97 ? -2.875 0.817 25.468 1.00 83.19 97 VAL A N 1
ATOM 765 C CA . VAL A 1 97 ? -2.303 2.078 24.962 1.00 83.19 97 VAL A CA 1
ATOM 766 C C . VAL A 1 97 ? -3.429 3.025 24.529 1.00 83.19 97 VAL A C 1
ATOM 768 O O . VAL A 1 97 ? -4.483 2.569 24.081 1.00 83.19 97 VAL A O 1
ATOM 771 N N . SER A 1 98 ? -3.238 4.342 24.667 1.00 86.62 98 SER A N 1
ATOM 772 C CA . SER A 1 98 ? -4.290 5.319 24.349 1.00 86.62 98 SER A CA 1
ATOM 773 C C . SER A 1 98 ? -4.650 5.342 22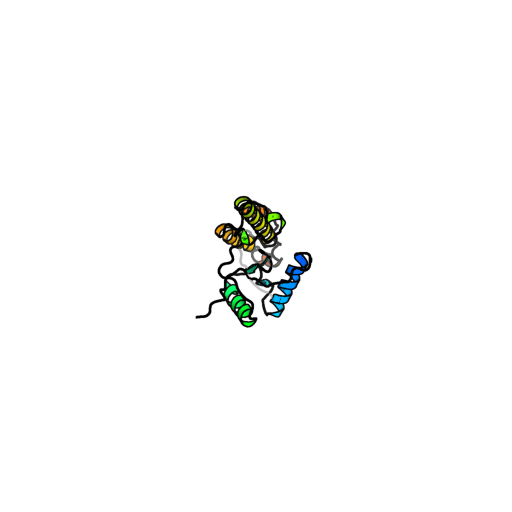.856 1.00 86.62 98 SER A C 1
ATOM 775 O O . SER A 1 98 ? -3.868 4.942 21.990 1.00 86.62 98 SER A O 1
ATOM 777 N N . ALA A 1 99 ? -5.846 5.840 22.526 1.00 84.69 99 ALA A N 1
ATOM 778 C CA . ALA A 1 99 ? -6.306 5.929 21.137 1.00 84.69 99 ALA A CA 1
ATOM 779 C C . ALA A 1 99 ? -5.405 6.828 20.262 1.00 84.69 99 ALA A C 1
ATOM 781 O O . ALA A 1 99 ? -5.202 6.531 19.083 1.00 84.69 99 ALA A O 1
ATOM 782 N N . GLU A 1 100 ? -4.827 7.886 20.837 1.00 86.81 100 GLU A N 1
ATOM 783 C CA . GLU A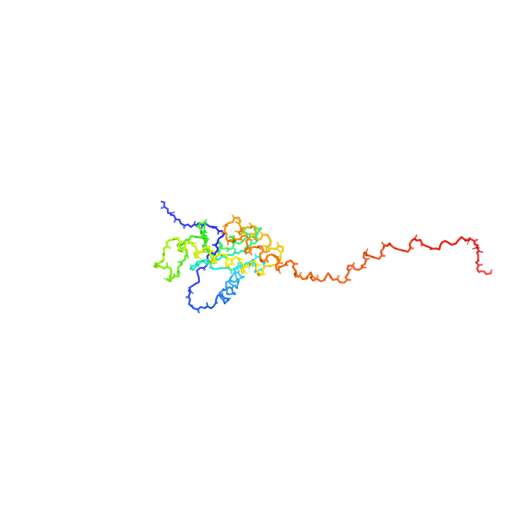 1 100 ? -3.891 8.787 20.151 1.00 86.81 100 GLU A CA 1
ATOM 784 C C . GLU A 1 100 ? -2.561 8.084 19.852 1.00 86.81 100 GLU A C 1
ATOM 786 O O . GLU A 1 100 ? -2.112 8.063 18.707 1.00 86.81 100 GLU A O 1
ATOM 791 N N . GLU A 1 101 ? -1.974 7.411 20.845 1.00 87.19 101 GLU A N 1
ATOM 792 C CA . GLU A 1 101 ? -0.745 6.628 20.675 1.00 87.19 101 GLU A CA 1
ATOM 793 C C . GLU A 1 101 ? -0.933 5.460 19.691 1.00 87.19 101 GLU A C 1
ATOM 795 O O . GLU A 1 101 ? -0.039 5.190 18.887 1.00 87.19 101 GLU A O 1
ATOM 800 N N . ARG A 1 102 ? -2.102 4.797 19.690 1.00 86.69 102 ARG A N 1
ATOM 801 C CA . ARG A 1 102 ? -2.461 3.771 18.690 1.00 86.69 102 ARG A CA 1
ATOM 802 C C . ARG A 1 102 ? -2.540 4.358 17.278 1.00 86.69 102 ARG A C 1
ATOM 804 O O . ARG A 1 102 ? -2.024 3.744 16.346 1.00 86.69 102 ARG A O 1
ATOM 811 N N . SER A 1 103 ? -3.134 5.545 17.127 1.00 87.94 103 SER A N 1
ATOM 812 C CA . SER A 1 103 ? -3.246 6.261 15.844 1.00 87.94 103 SER A CA 1
ATOM 813 C C . SER A 1 103 ? -1.876 6.717 15.319 1.00 87.94 103 SER A C 1
ATOM 815 O O . SER A 1 103 ? -1.569 6.583 14.135 1.00 87.94 103 SER A O 1
ATOM 817 N N . HIS A 1 104 ? -0.998 7.179 16.211 1.00 89.50 104 HIS A N 1
ATOM 818 C CA . HIS A 1 104 ? 0.387 7.503 15.872 1.00 89.50 104 HIS A CA 1
ATOM 819 C C . HIS A 1 104 ? 1.188 6.247 15.480 1.00 89.50 104 HIS A C 1
ATOM 821 O O . HIS A 1 104 ? 1.888 6.243 14.467 1.00 89.50 104 HIS A O 1
ATOM 827 N N . ALA A 1 105 ? 1.038 5.148 16.227 1.00 87.38 105 ALA A N 1
ATOM 828 C CA . ALA A 1 105 ? 1.724 3.889 15.945 1.00 87.38 105 ALA A CA 1
ATOM 829 C C . ALA A 1 105 ? 1.319 3.279 14.592 1.00 87.38 105 ALA A C 1
ATOM 831 O O . ALA A 1 105 ? 2.198 2.861 13.838 1.00 87.38 105 ALA A O 1
ATOM 832 N N . ILE A 1 106 ? 0.023 3.244 14.252 1.00 87.00 106 ILE A N 1
ATOM 833 C CA . ILE A 1 106 ? -0.427 2.704 12.957 1.00 87.00 106 ILE A CA 1
ATOM 834 C C . ILE A 1 106 ? 0.060 3.567 11.783 1.00 87.00 106 ILE A C 1
ATOM 836 O O . ILE A 1 106 ? 0.484 3.007 10.772 1.00 87.00 106 ILE A O 1
ATOM 840 N N . SER A 1 107 ? 0.116 4.896 11.948 1.00 88.38 107 SER A N 1
ATOM 841 C CA . SER A 1 107 ? 0.702 5.817 10.964 1.00 88.38 107 SER A CA 1
ATOM 842 C C . SER A 1 107 ? 2.185 5.514 10.703 1.00 88.38 107 SER A C 1
ATOM 844 O O . SER A 1 107 ? 2.557 5.226 9.565 1.00 88.38 107 SER A O 1
ATOM 846 N N . LEU A 1 108 ? 3.018 5.440 11.752 1.00 88.69 108 LEU A N 1
ATOM 847 C CA . LEU A 1 108 ? 4.446 5.094 11.630 1.00 88.69 108 LEU A CA 1
ATOM 848 C C . LEU A 1 108 ? 4.674 3.715 10.993 1.00 88.69 108 LEU A C 1
ATOM 850 O O . LEU A 1 108 ? 5.550 3.542 10.145 1.00 88.69 108 LEU A O 1
ATOM 854 N N . ILE A 1 109 ? 3.876 2.719 11.387 1.00 86.50 109 ILE A N 1
ATOM 855 C CA . ILE A 1 109 ? 3.929 1.370 10.812 1.00 86.50 109 ILE A CA 1
ATOM 856 C C . ILE A 1 109 ? 3.571 1.406 9.319 1.00 86.50 109 ILE A C 1
ATOM 858 O O . ILE A 1 109 ? 4.146 0.658 8.524 1.00 86.50 109 ILE A O 1
ATOM 862 N N . ASN A 1 110 ? 2.610 2.240 8.922 1.00 85.88 110 ASN A N 1
ATOM 863 C CA . ASN A 1 110 ? 2.192 2.350 7.535 1.00 85.88 110 ASN A CA 1
ATOM 864 C C . ASN A 1 110 ? 3.197 3.134 6.672 1.00 85.88 110 ASN A C 1
ATOM 866 O O . ASN A 1 110 ? 3.457 2.707 5.547 1.00 85.88 110 ASN A O 1
ATOM 870 N N . ASP A 1 111 ? 3.833 4.178 7.210 1.00 87.88 111 ASP A N 1
ATOM 871 C CA . ASP A 1 111 ? 4.949 4.877 6.560 1.00 87.88 111 ASP A CA 1
ATOM 872 C C . ASP A 1 111 ? 6.125 3.921 6.284 1.00 87.88 111 ASP A C 1
ATOM 874 O O . ASP A 1 111 ? 6.542 3.784 5.135 1.00 87.88 111 ASP A O 1
ATOM 878 N N . ASP A 1 112 ? 6.569 3.137 7.276 1.00 87.94 112 ASP A N 1
ATOM 879 C CA . ASP A 1 112 ? 7.634 2.131 7.110 1.00 87.94 112 ASP A CA 1
ATOM 880 C C . ASP A 1 112 ? 7.290 1.062 6.050 1.00 87.94 112 ASP A C 1
ATOM 882 O O . ASP A 1 112 ? 8.132 0.676 5.228 1.00 87.94 112 ASP A O 1
ATOM 886 N N . ARG A 1 113 ? 6.033 0.596 6.020 1.00 85.06 113 ARG A N 1
ATOM 887 C CA . ARG A 1 113 ? 5.542 -0.330 4.983 1.00 85.06 113 ARG A CA 1
ATOM 888 C C . ARG A 1 113 ? 5.588 0.318 3.598 1.00 85.06 113 ARG A C 1
ATOM 890 O O . ARG A 1 113 ? 6.061 -0.319 2.654 1.00 85.06 113 ARG A O 1
ATOM 897 N N . SER A 1 114 ? 5.131 1.564 3.482 1.00 88.25 114 SER A N 1
ATOM 898 C CA . SER A 1 114 ? 5.156 2.360 2.251 1.00 88.25 114 SER A CA 1
ATOM 899 C C . SER A 1 114 ? 6.586 2.609 1.763 1.00 88.25 114 SER A C 1
ATOM 901 O O . SER A 1 114 ? 6.881 2.349 0.594 1.00 88.25 114 SER A O 1
ATOM 903 N N . ARG A 1 115 ? 7.502 2.996 2.663 1.00 89.62 115 ARG A N 1
ATOM 904 C CA . ARG A 1 115 ? 8.947 3.149 2.428 1.00 89.62 115 ARG A CA 1
ATOM 905 C C . ARG A 1 115 ? 9.524 1.877 1.807 1.00 89.62 115 ARG A C 1
ATOM 907 O O . ARG A 1 115 ? 10.046 1.910 0.694 1.00 89.62 115 ARG A O 1
ATOM 914 N N . LYS A 1 116 ? 9.306 0.726 2.452 1.00 88.75 116 LYS A N 1
ATOM 915 C CA . LYS A 1 116 ? 9.769 -0.595 1.985 1.00 88.75 116 LYS A CA 1
ATOM 916 C C . LYS A 1 116 ? 9.141 -1.043 0.664 1.00 88.75 116 LYS A C 1
ATOM 918 O O . LYS A 1 116 ? 9.794 -1.743 -0.112 1.00 88.75 116 LYS A O 1
ATOM 923 N N . ALA A 1 117 ? 7.890 -0.676 0.388 1.00 86.62 117 ALA A N 1
ATOM 924 C CA . ALA A 1 117 ? 7.263 -0.938 -0.905 1.00 86.62 117 ALA A CA 1
ATOM 925 C C . ALA A 1 117 ? 7.928 -0.101 -2.012 1.00 86.62 117 ALA A C 1
ATOM 927 O O . ALA A 1 117 ? 8.353 -0.650 -3.030 1.00 86.62 117 ALA A O 1
ATOM 928 N N . LEU A 1 118 ? 8.104 1.206 -1.791 1.00 89.88 118 LEU A N 1
ATOM 929 C CA . LEU A 1 118 ? 8.773 2.113 -2.728 1.00 89.88 118 LEU A CA 1
ATOM 930 C C . LEU A 1 118 ? 10.235 1.707 -2.978 1.00 89.88 118 LEU A C 1
ATOM 932 O O . LEU A 1 118 ? 10.664 1.660 -4.132 1.00 89.88 118 LEU A O 1
ATOM 936 N N . GLU A 1 119 ? 10.984 1.324 -1.939 1.00 90.75 119 GLU A N 1
ATOM 937 C CA . GLU A 1 119 ? 12.360 0.808 -2.024 1.00 90.75 119 GLU A CA 1
ATOM 938 C C . GLU A 1 119 ? 12.501 -0.375 -2.997 1.00 90.75 119 GLU A C 1
ATOM 940 O O . GLU A 1 119 ? 13.476 -0.430 -3.752 1.00 90.75 119 GLU A O 1
ATOM 945 N N . ARG A 1 120 ? 11.513 -1.276 -3.069 1.00 86.62 120 ARG A N 1
ATOM 946 C CA . ARG A 1 120 ? 11.520 -2.425 -3.997 1.00 86.62 120 ARG A CA 1
ATOM 947 C C . ARG A 1 120 ? 11.188 -2.049 -5.441 1.00 86.62 120 ARG A C 1
ATOM 949 O O . ARG A 1 120 ? 11.592 -2.753 -6.367 1.00 86.62 120 ARG A O 1
ATOM 956 N N . LEU A 1 121 ? 10.450 -0.961 -5.656 1.00 86.75 121 LEU A N 1
ATOM 957 C CA . LEU A 1 121 ? 9.985 -0.551 -6.981 1.00 86.75 121 LEU A CA 1
ATOM 958 C C . LEU A 1 121 ? 11.080 0.165 -7.791 1.00 86.75 121 LEU A C 1
ATOM 960 O O . LEU A 1 121 ? 11.945 0.871 -7.260 1.00 86.75 121 LEU A O 1
ATOM 964 N N . ARG A 1 122 ? 11.024 0.006 -9.121 1.00 88.19 122 ARG A N 1
ATOM 965 C CA . ARG A 1 122 ? 11.845 0.777 -10.075 1.00 88.19 122 ARG A CA 1
ATOM 966 C C . ARG A 1 122 ? 11.386 2.236 -10.096 1.00 88.19 122 ARG A C 1
ATOM 968 O O . ARG A 1 122 ? 10.185 2.479 -10.020 1.00 88.19 122 ARG A O 1
ATOM 975 N N . TYR A 1 123 ? 12.311 3.182 -10.278 1.00 89.44 123 TYR A N 1
ATOM 976 C CA . TYR A 1 123 ? 12.054 4.625 -10.135 1.00 89.44 123 TYR A CA 1
ATOM 977 C C . TYR A 1 123 ? 10.763 5.149 -10.812 1.00 89.44 123 TYR A C 1
ATOM 979 O O . TYR A 1 123 ? 9.965 5.758 -10.104 1.00 89.44 123 TYR A O 1
ATOM 987 N N . PRO A 1 124 ? 10.449 4.860 -12.097 1.00 87.81 124 PRO A N 1
ATOM 988 C CA . PRO A 1 124 ? 9.230 5.389 -12.730 1.00 87.81 124 PRO A CA 1
ATOM 989 C C . PRO A 1 124 ? 7.931 4.870 -12.090 1.00 87.81 124 PRO A C 1
ATOM 991 O O . PRO A 1 124 ? 6.927 5.580 -12.011 1.00 87.81 124 PRO A O 1
ATOM 994 N N . VAL A 1 125 ? 7.956 3.626 -11.601 1.00 86.00 125 VAL A N 1
ATOM 995 C CA . VAL A 1 125 ? 6.826 3.006 -10.899 1.00 86.00 125 VAL A CA 1
ATOM 996 C C . VAL A 1 125 ? 6.748 3.533 -9.469 1.00 86.00 125 VAL A C 1
ATOM 998 O O . VAL A 1 125 ? 5.666 3.906 -9.033 1.00 86.00 125 VAL A O 1
ATOM 1001 N N . ALA A 1 126 ? 7.884 3.638 -8.771 1.00 89.88 126 ALA A N 1
ATOM 1002 C CA . ALA A 1 126 ? 7.968 4.210 -7.428 1.00 89.88 126 ALA A CA 1
ATOM 1003 C C . ALA A 1 126 ? 7.429 5.650 -7.392 1.00 89.88 126 ALA A C 1
ATOM 1005 O O . ALA A 1 126 ? 6.602 5.951 -6.545 1.00 89.88 126 ALA A O 1
ATOM 1006 N N . LEU A 1 127 ? 7.801 6.499 -8.358 1.00 89.00 127 LEU A N 1
ATOM 1007 C CA . LEU A 1 127 ? 7.303 7.874 -8.499 1.00 89.00 127 LEU A CA 1
ATOM 1008 C C . LEU A 1 127 ? 5.785 7.946 -8.747 1.00 89.00 127 LEU A C 1
ATOM 1010 O O . LEU A 1 127 ? 5.106 8.853 -8.272 1.00 89.00 127 LEU A O 1
ATOM 1014 N N . SER A 1 128 ? 5.239 6.995 -9.508 1.00 87.25 128 SER A N 1
ATOM 1015 C CA . SER A 1 128 ? 3.795 6.926 -9.768 1.00 87.25 128 SER A CA 1
ATOM 1016 C C . SER A 1 128 ? 3.022 6.441 -8.537 1.00 87.25 128 SER A C 1
ATOM 1018 O O . SER A 1 128 ? 1.933 6.931 -8.249 1.00 87.25 128 SER A O 1
ATOM 1020 N N . VAL A 1 129 ? 3.597 5.487 -7.799 1.00 87.56 129 VAL A N 1
ATOM 1021 C CA . VAL A 1 129 ? 3.023 4.913 -6.576 1.00 87.56 129 VAL A CA 1
ATOM 1022 C C . VAL A 1 129 ? 3.128 5.883 -5.399 1.00 87.56 129 VAL A C 1
ATOM 1024 O O . VAL A 1 129 ? 2.162 6.006 -4.654 1.00 87.56 129 VAL A O 1
ATOM 1027 N N . SER A 1 130 ? 4.234 6.613 -5.236 1.00 90.25 130 SER A N 1
ATOM 1028 C CA . SER A 1 130 ? 4.413 7.547 -4.117 1.00 90.25 130 SER A CA 1
ATOM 1029 C C . SER A 1 130 ? 3.371 8.663 -4.137 1.00 90.25 130 SER A C 1
ATOM 1031 O O . SER A 1 130 ? 2.784 8.955 -3.103 1.00 90.25 130 SER A O 1
ATOM 1033 N N . ARG A 1 131 ? 3.041 9.199 -5.321 1.00 89.56 131 ARG A N 1
ATOM 1034 C CA . ARG A 1 131 ? 1.935 10.157 -5.510 1.00 89.56 131 ARG A CA 1
ATOM 10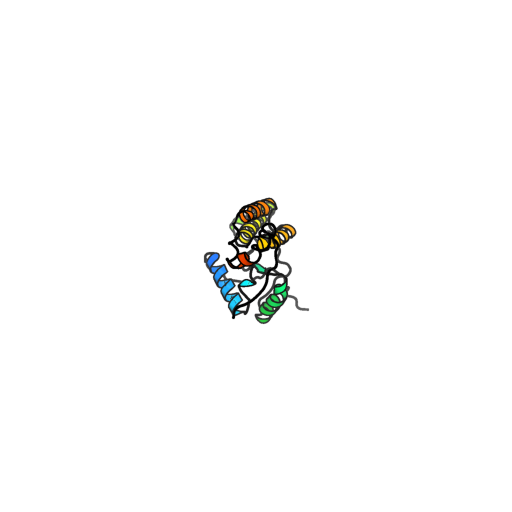35 C C . ARG A 1 131 ? 0.594 9.622 -5.003 1.00 89.56 131 ARG A C 1
ATOM 1037 O O . ARG A 1 131 ? -0.159 10.366 -4.387 1.00 89.56 131 ARG A O 1
ATOM 1044 N N . TYR A 1 132 ? 0.301 8.342 -5.245 1.00 88.00 132 TYR A N 1
ATOM 1045 C CA . TYR A 1 132 ? -0.908 7.698 -4.727 1.00 88.00 132 TYR A CA 1
ATOM 1046 C C . TYR A 1 132 ? -0.852 7.529 -3.202 1.00 88.00 132 TYR A C 1
ATOM 1048 O O . TYR A 1 132 ? -1.828 7.834 -2.527 1.00 88.00 132 TYR A O 1
ATOM 1056 N N . LEU A 1 133 ? 0.283 7.084 -2.652 1.00 87.62 133 LEU A N 1
ATOM 1057 C CA . LEU A 1 133 ? 0.445 6.889 -1.207 1.00 87.62 133 LEU A CA 1
ATOM 1058 C C . LEU A 1 133 ? 0.337 8.215 -0.432 1.00 87.62 133 LEU A C 1
ATOM 1060 O O . LEU A 1 133 ? -0.370 8.260 0.572 1.00 87.62 133 LEU A O 1
ATOM 1064 N N . LEU A 1 134 ? 0.946 9.297 -0.933 1.00 90.44 134 LEU A N 1
ATOM 1065 C CA . LEU A 1 134 ? 0.823 10.653 -0.377 1.00 90.44 134 LEU A CA 1
ATOM 1066 C C . LEU A 1 134 ? -0.631 11.142 -0.398 1.00 90.44 134 LEU A C 1
ATOM 1068 O O . LEU A 1 134 ? -1.151 11.594 0.617 1.00 90.44 134 LEU A O 1
ATOM 1072 N N . ALA A 1 135 ? -1.332 10.972 -1.526 1.00 87.75 135 ALA A N 1
ATOM 1073 C CA . ALA A 1 135 ? -2.745 11.340 -1.664 1.00 87.75 135 ALA A CA 1
ATOM 1074 C C . ALA A 1 135 ? -3.705 10.507 -0.788 1.00 87.75 135 ALA A C 1
ATOM 1076 O O . ALA A 1 135 ? -4.901 10.793 -0.736 1.00 87.75 135 ALA A O 1
ATOM 1077 N N . GLN A 1 136 ? -3.210 9.456 -0.133 1.00 83.94 136 GLN A N 1
ATOM 1078 C CA . GLN A 1 136 ? -3.944 8.623 0.821 1.00 83.94 136 GLN A CA 1
ATOM 1079 C C . GLN A 1 136 ? -3.395 8.760 2.256 1.00 83.94 136 GLN A C 1
ATOM 1081 O O . GLN A 1 136 ? -3.784 7.982 3.120 1.00 83.94 136 GLN A O 1
ATOM 1086 N N . ALA A 1 137 ? -2.486 9.715 2.509 1.00 88.00 137 ALA A N 1
ATOM 1087 C CA . ALA A 1 137 ? -1.780 9.905 3.784 1.00 88.00 137 ALA A CA 1
ATOM 1088 C C . ALA A 1 137 ? -1.071 8.635 4.314 1.00 88.00 137 ALA A C 1
ATOM 1090 O O . ALA A 1 137 ? -0.866 8.467 5.512 1.00 88.00 137 ALA A O 1
ATOM 1091 N N . LEU A 1 138 ? -0.681 7.725 3.413 1.00 84.94 138 LEU A N 1
ATOM 1092 C CA . LEU A 1 138 ? -0.070 6.431 3.743 1.00 84.94 138 LEU A CA 1
ATOM 1093 C C . LEU A 1 138 ? 1.449 6.501 3.933 1.00 84.94 138 LEU A C 1
ATOM 1095 O O . LEU A 1 138 ? 2.069 5.495 4.285 1.00 84.94 138 LEU A O 1
ATOM 1099 N N . VAL A 1 139 ? 2.044 7.646 3.622 1.00 90.75 139 VAL A N 1
ATOM 1100 C CA . VAL A 1 139 ? 3.476 7.922 3.691 1.00 90.75 139 VAL A CA 1
ATOM 1101 C C . VAL A 1 139 ? 3.669 9.429 3.843 1.00 90.75 139 VAL A C 1
ATOM 1103 O O . VAL A 1 139 ? 2.862 10.208 3.333 1.00 90.75 139 VAL A O 1
ATOM 1106 N N . SER A 1 140 ? 4.727 9.819 4.535 1.00 92.88 140 SER A N 1
ATOM 1107 C CA . SER A 1 140 ? 5.201 11.194 4.682 1.00 92.88 140 SER A CA 1
ATOM 1108 C C . SER A 1 140 ? 5.953 11.681 3.433 1.00 92.88 140 SER A C 1
ATOM 1110 O O . SER A 1 140 ? 6.469 10.881 2.641 1.00 92.88 140 SER A O 1
ATOM 1112 N N . ASP A 1 141 ? 6.008 12.999 3.230 1.00 94.12 141 ASP A N 1
ATOM 1113 C CA . ASP A 1 141 ? 6.713 13.597 2.085 1.00 94.12 141 ASP A CA 1
ATOM 1114 C C . ASP A 1 141 ? 8.237 13.468 2.240 1.00 94.12 141 ASP A C 1
ATOM 1116 O O . ASP A 1 141 ? 8.960 13.209 1.275 1.00 94.12 141 ASP A O 1
ATOM 1120 N N . GLU A 1 142 ? 8.704 13.520 3.487 1.00 94.19 142 GLU A N 1
ATOM 1121 C CA . GLU A 1 142 ? 10.075 13.271 3.914 1.00 94.19 142 GLU A CA 1
ATOM 1122 C C . GLU A 1 142 ? 10.534 11.864 3.497 1.00 94.19 142 GLU A C 1
ATOM 1124 O O . GLU A 1 142 ? 11.531 11.726 2.780 1.00 94.19 142 GLU A O 1
ATOM 1129 N N . THR A 1 143 ? 9.768 10.822 3.853 1.00 91.88 143 THR A N 1
ATOM 1130 C CA . THR A 1 143 ? 10.046 9.430 3.458 1.00 91.88 143 THR A CA 1
ATOM 1131 C C . THR A 1 143 ? 10.030 9.255 1.934 1.00 91.88 143 THR A C 1
ATOM 1133 O O . THR A 1 143 ? 10.866 8.537 1.376 1.00 91.88 143 THR A O 1
ATOM 1136 N N . VAL A 1 144 ? 9.111 9.910 1.213 1.00 92.81 144 VAL A N 1
ATOM 1137 C CA . VAL A 1 144 ? 9.081 9.839 -0.259 1.00 92.81 144 VAL A CA 1
ATOM 1138 C C . VAL A 1 144 ? 10.309 10.507 -0.878 1.00 92.81 144 VAL A C 1
ATOM 1140 O O . VAL A 1 144 ? 10.910 9.939 -1.794 1.00 92.81 144 VAL A O 1
ATOM 1143 N N . SER A 1 145 ? 10.712 11.669 -0.374 1.00 93.50 145 SER A N 1
ATOM 1144 C CA . SER A 1 145 ? 11.886 12.409 -0.845 1.00 93.50 145 SER A CA 1
ATOM 1145 C C . SER A 1 145 ? 13.194 11.641 -0.597 1.00 93.50 145 SER A C 1
ATOM 1147 O O . SER A 1 145 ? 14.043 11.548 -1.491 1.00 93.50 145 SER A O 1
ATOM 1149 N N . GLU A 1 146 ? 13.329 10.993 0.564 1.00 93.50 146 GLU A N 1
ATOM 1150 C CA . GLU A 1 146 ? 14.450 10.098 0.890 1.00 93.50 146 GLU A CA 1
ATOM 1151 C C . GLU A 1 146 ? 14.526 8.900 -0.084 1.00 93.50 146 GLU A C 1
ATOM 1153 O O . GLU A 1 146 ? 15.562 8.629 -0.704 1.00 93.50 146 GLU A O 1
ATOM 1158 N N . VAL A 1 147 ? 13.410 8.193 -0.293 1.00 92.31 147 VAL A N 1
ATOM 1159 C CA . VAL A 1 147 ? 13.388 6.994 -1.149 1.00 92.31 147 VAL A CA 1
ATOM 1160 C C . VAL A 1 147 ? 13.537 7.329 -2.637 1.00 92.31 147 VAL A C 1
ATOM 1162 O O . VAL A 1 147 ? 14.063 6.515 -3.398 1.00 92.31 147 VAL A O 1
ATOM 1165 N N . LEU A 1 148 ? 13.079 8.496 -3.099 1.00 91.75 148 LEU A N 1
ATOM 1166 C CA . LEU A 1 148 ? 13.214 8.882 -4.506 1.00 91.75 148 LEU A CA 1
ATOM 1167 C C . LEU A 1 148 ? 14.607 9.422 -4.846 1.00 91.75 148 LEU A C 1
ATOM 1169 O O . LEU A 1 148 ? 15.113 9.078 -5.916 1.00 91.75 148 LEU A O 1
ATOM 1173 N N . SER A 1 149 ? 15.246 10.193 -3.960 1.00 90.69 149 SER A N 1
ATOM 1174 C CA . SER A 1 149 ? 16.610 10.708 -4.180 1.00 90.69 149 SER A CA 1
ATOM 1175 C C . SER A 1 149 ? 17.631 9.570 -4.311 1.00 90.69 149 SER A C 1
ATOM 1177 O O . SER A 1 149 ? 18.326 9.473 -5.322 1.00 90.69 149 SER A O 1
ATOM 1179 N N . THR A 1 150 ? 17.610 8.605 -3.386 1.00 88.19 150 THR A N 1
ATOM 1180 C CA . THR A 1 150 ? 18.448 7.384 -3.427 1.00 88.19 150 THR A CA 1
ATOM 1181 C C . THR A 1 150 ? 18.234 6.502 -4.669 1.00 88.19 150 THR A C 1
ATOM 1183 O O . THR A 1 150 ? 19.053 5.632 -4.970 1.00 88.19 150 THR A O 1
ATOM 1186 N N . LYS A 1 151 ? 17.146 6.707 -5.425 1.00 85.50 151 LYS A N 1
ATOM 1187 C CA . LYS A 1 151 ? 16.836 5.975 -6.666 1.00 85.50 151 LYS A CA 1
ATOM 1188 C C . LYS A 1 151 ? 17.207 6.716 -7.946 1.00 85.50 151 LYS A C 1
ATOM 1190 O O . LYS A 1 151 ? 17.321 6.051 -8.977 1.00 85.50 151 LYS A O 1
ATOM 1195 N N . GLN A 1 152 ? 17.362 8.040 -7.906 1.00 70.81 152 GLN A N 1
ATOM 1196 C CA . GLN A 1 152 ? 17.788 8.832 -9.067 1.00 70.81 152 GLN A CA 1
ATOM 1197 C C . GLN A 1 152 ? 19.240 8.530 -9.451 1.00 70.81 152 GLN A C 1
ATOM 1199 O O . GLN A 1 152 ? 19.557 8.484 -10.636 1.00 70.81 152 GLN A O 1
ATOM 1204 N N . ASP A 1 153 ? 20.080 8.239 -8.456 1.00 62.34 153 ASP A N 1
ATOM 1205 C CA . ASP A 1 153 ? 21.520 8.001 -8.611 1.00 62.34 153 ASP A CA 1
ATOM 1206 C C . ASP A 1 153 ? 21.873 6.578 -9.097 1.00 62.34 153 ASP A C 1
ATOM 1208 O O . ASP A 1 153 ? 23.035 6.214 -9.272 1.00 62.34 153 ASP A O 1
ATOM 1212 N N . ARG A 1 154 ? 20.871 5.718 -9.340 1.00 59.69 154 ARG A N 1
ATOM 1213 C CA . ARG A 1 154 ? 21.131 4.377 -9.876 1.00 59.69 154 ARG A CA 1
ATOM 1214 C C . ARG A 1 154 ? 21.508 4.494 -11.358 1.00 59.69 154 ARG A C 1
ATOM 1216 O O . ARG A 1 154 ? 20.655 4.921 -12.142 1.00 59.69 154 ARG A O 1
ATOM 1223 N N . PRO A 1 155 ? 22.711 4.057 -11.783 1.00 55.66 155 PRO A N 1
ATOM 1224 C CA . PRO A 1 155 ? 23.136 4.200 -13.168 1.00 55.66 155 PRO A CA 1
ATOM 1225 C C . PRO A 1 155 ? 22.132 3.530 -14.106 1.00 55.66 155 PRO A C 1
ATOM 1227 O O . PRO A 1 155 ? 21.697 2.394 -13.875 1.00 55.66 155 PRO A O 1
ATOM 1230 N N . LYS A 1 156 ? 21.761 4.245 -15.175 1.00 54.06 156 LYS A N 1
ATOM 1231 C CA . LYS A 1 156 ? 20.993 3.665 -16.280 1.00 54.06 156 LYS A CA 1
ATOM 1232 C C . LYS A 1 156 ? 21.774 2.438 -16.771 1.00 54.06 156 LYS A C 1
ATOM 1234 O O . LYS A 1 156 ? 22.964 2.592 -17.049 1.00 54.06 156 LYS A O 1
ATOM 1239 N N . PRO A 1 157 ? 21.162 1.245 -16.899 1.00 49.59 157 PRO A N 1
ATOM 1240 C CA . PRO A 1 157 ? 21.810 0.184 -17.655 1.00 49.59 157 PRO A CA 1
ATOM 1241 C C . PRO A 1 157 ? 22.085 0.740 -19.053 1.00 49.59 157 PRO A C 1
ATOM 1243 O O . PRO A 1 157 ? 21.188 1.342 -19.653 1.00 49.59 157 PRO A O 1
ATOM 1246 N N . ALA A 1 158 ? 23.325 0.602 -19.523 1.00 49.09 158 ALA A N 1
ATOM 1247 C CA . ALA A 1 158 ? 23.704 1.065 -20.849 1.00 49.09 158 ALA A CA 1
ATOM 1248 C C . ALA A 1 158 ? 22.722 0.488 -21.877 1.00 49.09 158 ALA A C 1
ATOM 1250 O O . ALA A 1 158 ? 22.380 -0.701 -21.820 1.00 49.09 158 ALA A O 1
ATOM 1251 N N . ARG A 1 159 ? 22.236 1.344 -22.783 1.00 44.94 159 ARG A N 1
ATOM 1252 C CA . ARG A 1 159 ? 21.474 0.873 -23.943 1.00 44.94 159 ARG A CA 1
ATOM 1253 C C . ARG A 1 159 ? 22.362 -0.106 -24.715 1.00 44.94 159 ARG A C 1
ATOM 1255 O O . ARG A 1 159 ? 23.586 0.015 -24.681 1.00 44.94 159 ARG A O 1
ATOM 1262 N N . HIS A 1 160 ? 21.755 -1.134 -25.303 1.00 46.94 160 HIS A N 1
ATOM 1263 C CA . HIS A 1 160 ? 22.516 -2.120 -26.068 1.00 46.94 160 HIS A CA 1
ATOM 1264 C C . HIS A 1 160 ? 23.230 -1.456 -27.253 1.00 46.94 160 HIS A C 1
ATOM 1266 O O . HIS A 1 160 ? 22.816 -0.405 -27.731 1.00 46.94 160 HIS A O 1
ATOM 1272 N N . LEU A 1 161 ? 24.322 -2.087 -27.684 1.00 53.09 161 LEU A N 1
ATOM 1273 C CA . LEU A 1 161 ? 25.346 -1.558 -28.596 1.00 53.09 161 LEU A CA 1
ATOM 1274 C C . LEU A 1 161 ? 24.874 -1.242 -30.033 1.00 53.09 161 LEU A C 1
ATOM 1276 O O . LEU A 1 161 ? 25.696 -0.861 -30.860 1.00 53.09 161 LEU A O 1
ATOM 1280 N N . ASP A 1 162 ? 23.579 -1.360 -30.323 1.00 47.59 162 ASP A N 1
ATOM 1281 C CA . ASP A 1 162 ? 23.004 -1.131 -31.652 1.00 47.59 162 ASP A CA 1
ATOM 1282 C C . ASP A 1 162 ? 22.679 0.358 -31.923 1.00 47.59 162 ASP A C 1
ATOM 1284 O O . ASP A 1 162 ? 22.554 0.756 -33.079 1.00 47.59 162 ASP A O 1
ATOM 1288 N N . ASP A 1 163 ? 22.632 1.210 -30.885 1.00 47.97 163 ASP A N 1
ATOM 1289 C CA . ASP A 1 163 ? 22.388 2.665 -31.008 1.00 47.97 163 ASP A CA 1
ATOM 1290 C C . ASP A 1 163 ? 23.543 3.428 -31.719 1.00 47.97 163 ASP A C 1
ATOM 1292 O O . ASP A 1 163 ? 23.413 4.615 -32.005 1.00 47.97 163 ASP A O 1
ATOM 1296 N N . MET A 1 164 ? 24.677 2.782 -32.038 1.00 47.44 164 MET A N 1
ATOM 1297 C CA . MET A 1 164 ? 25.829 3.432 -32.698 1.00 47.44 164 MET A CA 1
ATOM 1298 C C . MET A 1 164 ? 25.637 3.711 -34.202 1.00 47.44 164 MET A C 1
ATOM 1300 O O . MET A 1 164 ? 26.476 4.374 -34.810 1.00 47.44 164 MET A O 1
ATOM 1304 N N . ALA A 1 165 ? 24.566 3.209 -34.823 1.00 49.12 165 ALA A N 1
ATOM 1305 C CA . ALA A 1 165 ? 24.349 3.349 -36.265 1.00 49.12 165 ALA A CA 1
ATOM 1306 C C . ALA A 1 165 ? 23.799 4.725 -36.697 1.00 49.12 165 ALA A C 1
ATOM 1308 O O . ALA A 1 165 ? 23.990 5.109 -37.849 1.00 49.12 165 ALA A O 1
ATOM 1309 N N . GLU A 1 166 ? 23.132 5.469 -35.805 1.00 47.66 166 GLU A N 1
ATOM 1310 C CA . GLU A 1 166 ? 22.474 6.743 -36.157 1.00 47.66 166 GLU A CA 1
ATOM 1311 C C . GLU A 1 166 ? 23.329 7.994 -35.869 1.00 47.66 166 GLU A C 1
ATOM 1313 O O . GLU A 1 166 ? 23.013 9.071 -36.368 1.00 47.66 166 GLU A O 1
ATOM 1318 N N . GLU A 1 167 ? 24.445 7.868 -35.138 1.00 44.50 167 GLU A N 1
ATOM 1319 C CA . GLU A 1 167 ? 25.316 9.000 -34.753 1.00 44.50 167 GLU A CA 1
ATOM 1320 C C . GLU A 1 167 ? 26.593 9.135 -35.623 1.00 44.50 167 GLU A C 1
ATOM 1322 O O . GLU A 1 167 ? 27.493 9.902 -35.297 1.00 44.50 167 GLU A O 1
ATOM 1327 N N . MET A 1 168 ? 26.674 8.425 -36.762 1.00 51.22 168 MET A N 1
ATOM 1328 C CA . MET A 1 168 ? 27.764 8.543 -37.759 1.00 51.22 168 MET A CA 1
ATOM 1329 C C . MET A 1 168 ? 27.344 9.252 -39.062 1.00 51.22 168 MET A C 1
ATOM 1331 O O . MET A 1 168 ? 27.855 8.950 -40.142 1.00 51.22 168 MET A O 1
ATOM 1335 N N . VAL A 1 169 ? 26.407 10.200 -38.996 1.00 51.34 169 VAL A N 1
ATOM 1336 C CA . VAL A 1 169 ? 26.024 11.022 -40.155 1.00 51.34 169 VAL A CA 1
ATOM 1337 C C . VAL A 1 169 ? 26.055 12.497 -39.770 1.00 51.34 169 VAL A C 1
ATOM 1339 O O . VAL A 1 169 ? 25.037 13.009 -39.318 1.00 51.34 169 VAL A O 1
ATOM 1342 N N . LEU A 1 170 ? 27.225 13.137 -39.950 1.00 42.97 170 LEU A N 1
ATOM 1343 C CA . LEU A 1 170 ? 27.486 14.578 -40.196 1.00 42.97 170 LEU A CA 1
ATOM 1344 C C . LEU A 1 170 ? 28.893 14.988 -39.689 1.00 42.97 170 LEU A C 1
ATOM 1346 O O . LEU A 1 170 ? 28.985 15.640 -38.657 1.00 42.97 170 LEU A O 1
ATOM 1350 N N . ASP A 1 171 ? 29.974 14.657 -40.418 1.00 39.81 171 ASP A N 1
ATOM 1351 C CA . ASP A 1 171 ? 31.235 15.441 -40.296 1.00 39.81 171 ASP A CA 1
ATOM 1352 C C . ASP A 1 171 ? 32.210 15.401 -41.506 1.00 39.81 171 ASP A C 1
ATOM 1354 O O . ASP A 1 171 ? 33.184 16.141 -41.528 1.00 39.81 171 ASP A O 1
ATOM 1358 N N . ASP A 1 172 ? 31.943 14.624 -42.568 1.00 43.84 172 ASP A N 1
ATOM 1359 C CA . ASP A 1 172 ? 32.836 14.512 -43.750 1.00 43.84 172 ASP A CA 1
ATOM 1360 C C . ASP A 1 172 ? 32.344 15.283 -45.005 1.00 43.84 172 ASP A C 1
ATOM 1362 O O . ASP A 1 172 ? 32.661 14.920 -46.139 1.00 43.84 172 ASP A O 1
ATOM 1366 N N . TYR A 1 173 ? 31.541 16.348 -44.845 1.00 46.16 173 TYR A N 1
ATOM 1367 C CA . TYR A 1 173 ? 30.951 17.091 -45.984 1.00 46.16 173 TYR A CA 1
ATOM 1368 C C . TYR A 1 173 ? 31.555 18.472 -46.299 1.00 46.16 173 TYR A C 1
ATOM 1370 O O . TYR A 1 173 ? 31.009 19.209 -47.118 1.00 46.16 173 TYR A O 1
ATOM 1378 N N . GLU A 1 174 ? 32.731 18.792 -45.757 1.00 41.31 174 GLU A N 1
ATOM 1379 C CA . GLU A 1 174 ? 33.646 19.761 -46.372 1.00 41.31 174 GLU A CA 1
ATOM 1380 C C . GLU A 1 174 ? 35.097 19.300 -46.213 1.00 41.31 174 GLU A C 1
ATOM 1382 O O . GLU A 1 174 ? 35.689 19.509 -45.163 1.00 41.31 174 GLU A O 1
ATOM 1387 N N . HIS A 1 175 ? 35.685 18.726 -47.268 1.00 46.12 175 HIS A N 1
ATOM 1388 C CA . HIS A 1 175 ? 36.997 19.081 -47.841 1.00 46.12 175 HIS A CA 1
ATOM 1389 C C . HIS A 1 175 ? 37.231 18.235 -49.114 1.00 46.12 175 HIS A C 1
ATOM 1391 O O . HIS A 1 175 ? 36.660 17.165 -49.279 1.00 46.12 175 HIS A O 1
ATOM 1397 N N . HIS A 1 176 ? 38.060 18.728 -50.042 1.00 34.75 176 HIS A N 1
ATOM 1398 C CA . HIS A 1 176 ? 38.379 18.104 -51.346 1.00 34.75 176 HIS A CA 1
ATOM 1399 C C . HIS A 1 176 ? 37.305 18.145 -52.449 1.00 34.75 176 HIS A C 1
ATOM 1401 O O . HIS A 1 176 ? 36.912 17.136 -53.032 1.00 34.75 176 HIS A O 1
ATOM 1407 N N . ARG A 1 177 ? 37.029 19.363 -52.929 1.00 36.91 177 ARG A N 1
ATOM 1408 C CA . ARG A 1 177 ? 36.940 19.568 -54.384 1.00 36.91 177 ARG A CA 1
ATOM 1409 C C . ARG A 1 177 ? 38.365 19.643 -54.948 1.00 36.91 177 ARG A C 1
ATOM 1411 O O . ARG A 1 177 ? 39.154 20.461 -54.481 1.00 36.91 177 ARG A O 1
ATOM 1418 N N . PRO A 1 178 ? 38.681 18.869 -55.993 1.00 34.97 178 PRO A N 1
ATOM 1419 C CA . PRO A 1 178 ? 39.214 19.524 -57.183 1.00 34.97 178 PRO A CA 1
ATOM 1420 C C . PRO A 1 178 ? 38.455 19.104 -58.444 1.00 34.97 178 PRO A C 1
ATOM 1422 O O . PRO A 1 178 ? 38.045 17.960 -58.620 1.0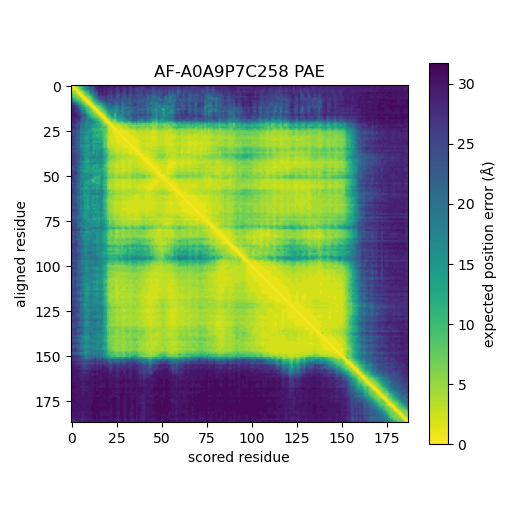0 34.97 178 PRO A O 1
ATOM 1425 N N . ALA A 1 179 ? 38.265 20.059 -59.348 1.00 33.00 179 ALA A N 1
ATOM 1426 C CA . AL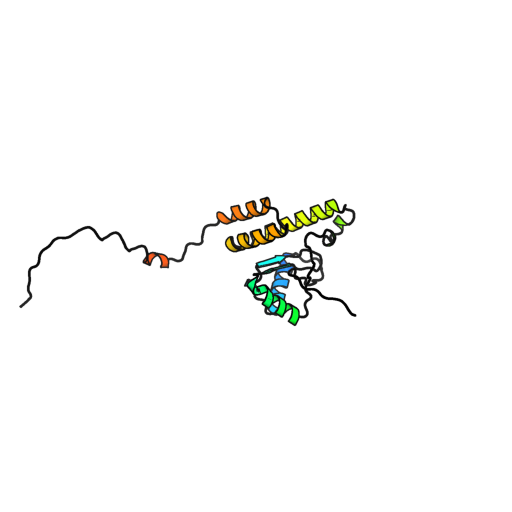A A 1 179 ? 37.727 19.777 -60.669 1.00 33.00 179 ALA A CA 1
ATOM 1427 C C . ALA A 1 179 ? 38.838 19.266 -61.595 1.00 33.00 179 ALA A C 1
ATOM 1429 O O . ALA A 1 179 ? 39.896 19.888 -61.660 1.00 33.00 179 ALA A O 1
ATOM 1430 N N . SER A 1 180 ? 38.553 18.245 -62.409 1.00 36.78 180 SER A N 1
ATOM 1431 C CA . SER A 1 180 ? 38.519 18.400 -63.877 1.00 36.78 180 SER A CA 1
ATOM 1432 C C . SER A 1 180 ? 38.158 17.101 -64.597 1.00 36.78 180 SER A C 1
ATOM 1434 O O . SER A 1 180 ? 38.549 16.009 -64.201 1.00 36.78 180 SER A O 1
ATOM 1436 N N . ARG A 1 181 ? 37.412 17.244 -65.696 1.00 35.12 181 ARG A N 1
ATOM 1437 C CA . ARG A 1 181 ? 37.086 16.166 -66.639 1.00 35.12 181 ARG A CA 1
ATOM 1438 C C . ARG A 1 181 ? 38.275 15.964 -67.582 1.00 35.12 181 ARG A C 1
ATOM 1440 O O . ARG A 1 181 ? 38.736 16.937 -68.167 1.00 35.12 181 ARG A O 1
ATOM 1447 N N . SER A 1 182 ? 38.675 14.723 -67.829 1.00 34.88 182 SER A N 1
ATOM 1448 C CA . SER A 1 182 ? 39.156 14.290 -69.150 1.00 34.88 182 SER A CA 1
ATOM 1449 C C . SER A 1 182 ? 38.856 12.796 -69.331 1.00 34.88 182 SER A C 1
ATOM 1451 O O . SER A 1 182 ? 38.394 12.145 -68.393 1.00 34.88 182 SER A O 1
ATOM 1453 N N . SER A 1 183 ? 38.943 12.300 -70.562 1.00 38.25 183 SER A N 1
ATOM 1454 C CA . SER A 1 183 ? 38.070 11.231 -71.069 1.00 38.25 183 SER A CA 1
ATOM 1455 C C . SER A 1 183 ? 38.807 10.142 -71.847 1.00 38.25 183 SER A C 1
ATOM 1457 O O . SER A 1 183 ? 39.834 10.429 -72.452 1.00 38.25 183 SER A O 1
ATOM 1459 N N . PHE A 1 184 ? 38.155 8.974 -71.953 1.00 36.88 184 PHE A N 1
ATOM 1460 C CA . PHE A 1 184 ? 38.578 7.752 -72.663 1.00 36.88 184 PHE A CA 1
ATOM 1461 C C . PHE A 1 184 ? 39.753 7.009 -71.990 1.00 36.88 184 PHE A C 1
ATOM 1463 O O . PHE A 1 184 ? 40.633 7.621 -71.402 1.00 36.88 184 PHE A O 1
ATOM 1470 N N . GLY A 1 185 ? 39.809 5.676 -71.975 1.00 33.47 185 GLY A N 1
ATOM 1471 C CA . GLY A 1 185 ? 38.983 4.683 -72.676 1.00 33.47 185 GLY A CA 1
ATOM 1472 C C . GLY A 1 185 ? 39.883 3.784 -73.521 1.00 33.47 185 GLY A C 1
ATOM 1473 O O . GLY A 1 185 ? 40.365 4.220 -74.559 1.00 33.47 185 GLY A O 1
ATOM 1474 N N . SER A 1 186 ? 40.151 2.564 -73.054 1.00 39.72 186 SER A N 1
ATOM 1475 C CA . SER A 1 186 ? 41.114 1.653 -73.685 1.00 39.72 186 SER A CA 1
ATOM 1476 C C . SER A 1 186 ? 40.557 0.965 -74.932 1.00 39.72 186 SER A C 1
ATOM 1478 O O . SER A 1 186 ? 39.592 0.211 -74.810 1.00 39.72 186 SER A O 1
ATOM 1480 N N . LEU A 1 187 ? 41.221 1.159 -76.077 1.00 32.56 187 LEU A N 1
ATOM 1481 C CA . LEU A 1 187 ? 41.853 0.119 -76.916 1.00 32.56 187 LEU A CA 1
ATOM 1482 C C . LEU A 1 187 ? 42.519 0.754 -78.149 1.00 32.56 187 LEU A C 1
ATOM 1484 O O . LEU A 1 187 ? 41.875 1.622 -78.774 1.00 32.56 187 LEU A O 1
#

Organism: Rhizopus oryzae (NCBI:txid64495)

Secondary structure (DSSP, 8-state):
-----B--SS--------S--HHHHHHHHHHHHHHTT--TTTEEEEE--STT--EEEE-GGGHHHHHHHHHHTT---BTT--TT-GGG---GGGTTS-HHHHHHHHHHHHHHHHHHHHHHS-HHHHHHHHHHHHTTTSS-HHHHHHHHHHHHTSPPPPPPGGGGGSS-SSS-SSS------------

Mean predicted aligned error: 14.34 Å

Nearest PDB structures (foldseek):
  6i07-assembly1_C  TM=6.312E-01  e=1.841E+00  Homo sapiens
  6i07-assembly1_D  TM=6.188E-01  e=1.957E+00  Homo sapiens
  2gyq-assembly1_B  TM=2.138E-01  e=5.496E+00  Rhodopseudomonas palustris CGA009

Solvent-accessible surface area (backbone atoms only — not comparable to full-atom values): 11706 Å² total; per-residue (Å²): 140,84,87,92,86,51,68,32,96,39,49,35,56,75,58,87,84,78,88,69,62,68,69,62,52,47,53,51,50,51,54,52,40,44,75,63,72,40,62,68,86,52,47,75,42,72,51,63,76,32,82,51,30,25,32,61,43,57,52,75,90,49,46,67,61,53,52,55,44,35,54,76,68,69,50,66,43,32,59,79,74,57,78,58,43,48,82,46,61,77,53,76,89,52,73,88,51,55,72,66,60,38,36,52,48,35,44,55,56,36,26,54,51,44,47,58,49,42,67,74,42,57,59,78,57,25,60,58,46,46,57,54,33,45,77,66,71,39,33,55,70,66,58,49,53,54,59,49,56,74,46,67,74,56,79,75,78,76,77,68,87,73,71,66,75,76,79,78,77,88,83,86,87,81,79,84,86,80,90,81,90,84,80,86,81,94,130

Foldseek 3Di:
DDDDADADQFFFAADDDDPDPPVVVQVVVLVVCVVLVHDSVQFLDWDALAHRTIGTDGDPVCVVVSRVSCVVVVGGHHHDDQSLQLVRPPDPVCVPPDNVVSSVVSLVVLQVVLLVSLLSDQQVVSVVVVVVCVVSSSHDPVSSVVSNVVRVPDDDDDDPPPVVPPPPPDDPPDDDDDDDDDDDDDD

pLDDT: mean 71.41, std 21.22, range [23.59, 94.19]

Sequence (187 aa):
MKPGLKAFMNYGIELKNNGRPLQKMIVETRRRLSRLGVDSWRILDVCYPAHSVVGLLVHLQYKPALLSLLEKAKIPTLDTFDPLDPANLADPKFDSVSAEERSHAISLINDDRSRKALERLRYPVALSVSRYLLAQALVSDETVSEVLSTKQDRPKPARHLDDMAEEMVLDDYEHHRPASRSSFGSL

Radius of gyration: 27.88 Å; Cα contacts (8 Å, |Δi|>4): 168; chains: 1; bounding box: 75×40×104 Å